Protein AF-A0A840BPT5-F1 (afdb_monomer)

Foldseek 3Di:
DDDDDDDDDDPPPPPPPPPPPPPPPQQEKDFDPDQFVAGAIWHWFPDDDKTWIWTKAWDPPDPVTFIKIKIFIRDPPDDQAWKWKWKAQVVPDIDIDGWHWDGTPNGIMTMDTDPCVVCVVVLVSLLVGQKMWMDIPPDPIGMGGSHCVNVRNVVRCVVRPNPPPPPPPPPQQLVRQLVVLLVVLVVLCPDVVSPVVSVVSNVVSVVCSVCVVVVNHD

pLDDT: mean 75.32, std 18.53, range [29.81, 95.75]

Radius of gyration: 27.74 Å; Cα contacts (8 Å, |Δi|>4): 354; chains: 1; bounding box: 96×65×63 Å

Secondary structure (DSSP, 8-state):
-------------------------TTS-EEEEETTTEEEEEEE-SSSSS-EEEEEEE-TT-SSPPEEEEEEESSTT--SS-EEEEEEETTTEEEEEEEEEEEETTEEEEEEE--HHHHHHHHHHHHH-SEEEEEETTSPPEEEE-TTHHHHHHHHHHHSS----S----S--HHHHHHHHHHHHHHHHTSTT-HHHHHHHHHHHHHHHHHHHTT---

Nearest PDB structures (foldseek):
  2kzk-assembly1_A  TM=5.167E-01  e=1.589E-01  Saccharomyces cerevisiae
  6uyc-assembly2_B  TM=4.496E-01  e=1.058E-01  Homo sapiens
  6vah-assembly2_B  TM=4.443E-01  e=6.048E-01  Homo sapiens
  8vvm-assembly1_I  TM=4.246E-01  e=1.364E+00  Homo sapiens
  3jqr-assembly1_A-2  TM=3.523E-01  e=5.707E-01  Plasmodium falciparum

Solvent-accessible surface area (backbone atoms only — not comparable to full-atom values): 12343 Å² total; per-residue (Å²): 136,90,83,90,82,90,80,86,87,78,87,76,79,78,78,75,81,72,80,76,75,68,73,78,58,77,24,40,36,41,80,38,81,44,92,51,84,32,49,23,22,33,22,32,32,67,68,79,97,42,55,40,33,44,32,42,24,40,43,91,85,45,92,67,34,43,38,22,38,39,40,40,51,68,49,92,82,70,68,95,48,73,38,55,34,38,40,27,42,79,80,78,46,78,46,78,43,76,20,40,55,44,77,40,80,91,40,67,30,32,36,34,74,61,49,64,89,84,39,45,69,58,52,53,42,47,48,71,43,59,41,37,37,43,37,46,74,91,50,80,69,46,59,28,40,23,50,54,25,41,62,40,50,51,50,28,50,63,71,19,38,48,81,80,61,94,72,67,70,69,77,61,51,58,70,49,48,30,53,52,36,43,53,51,17,55,55,30,49,75,41,91,88,20,49,66,59,14,54,52,35,38,52,52,29,52,53,52,37,53,35,49,74,70,71,43,83,130

Organism: NCBI:txid1348468

Structure (mmCIF, N/CA/C/O backbone):
data_AF-A0A840BPT5-F1
#
_entry.id   AF-A0A840BPT5-F1
#
loop_
_atom_site.group_PDB
_atom_site.id
_atom_site.type_symbol
_atom_site.label_atom_id
_atom_site.label_alt_id
_atom_site.label_comp_id
_atom_site.label_asym_id
_atom_site.label_entity_id
_atom_site.label_seq_id
_atom_site.pdbx_PDB_ins_code
_atom_site.Cartn_x
_atom_site.Cartn_y
_atom_site.Cartn_z
_atom_site.occupancy
_atom_site.B_iso_or_equiv
_atom_site.auth_seq_id
_atom_site.auth_comp_id
_atom_site.auth_asym_id
_atom_site.auth_atom_id
_atom_site.pdbx_PDB_model_num
ATOM 1 N N . MET A 1 1 ? -57.295 -46.535 -32.711 1.00 39.78 1 MET A N 1
ATOM 2 C CA . MET A 1 1 ? -56.637 -46.255 -34.005 1.00 39.78 1 MET A CA 1
ATOM 3 C C . MET A 1 1 ? -55.612 -45.158 -33.794 1.00 39.78 1 MET A C 1
ATOM 5 O O . MET A 1 1 ? -55.898 -44.196 -33.096 1.00 39.78 1 MET A O 1
ATOM 9 N N . ALA A 1 2 ? -54.410 -45.385 -34.312 1.00 40.66 2 ALA A N 1
ATOM 10 C CA . ALA A 1 2 ? -53.217 -44.571 -34.140 1.00 40.66 2 ALA A CA 1
ATOM 11 C C . ALA A 1 2 ? -53.287 -43.215 -34.861 1.00 40.66 2 ALA A C 1
ATOM 13 O O . ALA A 1 2 ? -53.837 -43.140 -35.957 1.00 40.66 2 ALA A O 1
ATOM 14 N N . ARG A 1 3 ? -52.587 -42.208 -34.325 1.00 37.50 3 ARG A N 1
ATOM 15 C CA . ARG A 1 3 ? -51.467 -41.570 -35.040 1.00 37.50 3 ARG A CA 1
ATOM 16 C C . ARG A 1 3 ? -50.653 -40.672 -34.110 1.00 37.50 3 ARG A C 1
ATOM 18 O O . ARG A 1 3 ? -51.144 -39.679 -33.589 1.00 37.50 3 ARG A O 1
ATOM 25 N N . ALA A 1 4 ? -49.393 -41.058 -33.948 1.00 42.97 4 ALA A N 1
ATOM 26 C CA . ALA A 1 4 ? -48.306 -40.193 -33.536 1.00 42.97 4 ALA A CA 1
ATOM 27 C C . ALA A 1 4 ? -47.858 -39.338 -34.729 1.00 42.97 4 ALA A C 1
ATOM 29 O O . ALA A 1 4 ? -47.775 -39.853 -35.844 1.00 42.97 4 ALA A O 1
ATOM 30 N N . THR A 1 5 ? -47.485 -38.086 -34.475 1.00 46.09 5 THR A N 1
ATOM 31 C CA . THR A 1 5 ? -46.522 -37.347 -35.301 1.00 46.09 5 THR A CA 1
ATOM 32 C C . THR A 1 5 ? -45.663 -36.482 -34.388 1.00 46.09 5 THR A C 1
ATOM 34 O O . THR A 1 5 ? -46.152 -35.539 -33.769 1.00 46.09 5 THR A O 1
ATOM 37 N N . SER A 1 6 ? -44.387 -36.853 -34.297 1.00 44.47 6 SER A N 1
ATOM 38 C CA . SER A 1 6 ? -43.296 -36.059 -33.746 1.00 44.47 6 SER A CA 1
ATOM 39 C C . SER A 1 6 ? -42.963 -34.878 -34.654 1.00 44.47 6 SER A C 1
ATOM 41 O O . SER A 1 6 ? -43.006 -35.038 -35.867 1.00 44.47 6 SER A O 1
ATOM 43 N N . ASN A 1 7 ? -42.530 -33.771 -34.057 1.00 42.53 7 ASN A N 1
ATOM 44 C CA . ASN A 1 7 ? -41.552 -32.796 -34.560 1.00 42.53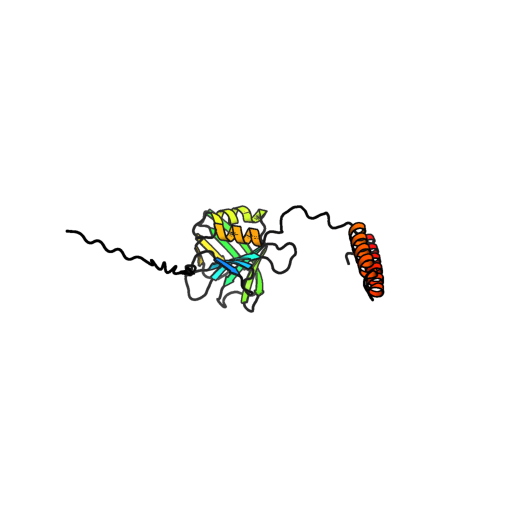 7 ASN A CA 1
ATOM 45 C C . ASN A 1 7 ? -41.080 -32.058 -33.288 1.00 42.53 7 ASN A C 1
ATOM 47 O O . ASN A 1 7 ? -41.916 -31.576 -32.537 1.00 42.53 7 ASN A O 1
ATOM 51 N N . GLY A 1 8 ? -39.819 -32.035 -32.865 1.00 38.16 8 GLY A N 1
ATOM 52 C CA . GLY A 1 8 ? -38.588 -32.037 -33.637 1.00 38.16 8 GLY A CA 1
ATOM 53 C C . GLY A 1 8 ? -38.057 -30.606 -33.690 1.00 38.16 8 GLY A C 1
ATOM 54 O O . GLY A 1 8 ? -38.527 -29.826 -34.506 1.00 38.16 8 GLY A O 1
ATOM 55 N N . GLY A 1 9 ? -37.069 -30.291 -32.847 1.00 37.97 9 GLY A N 1
ATOM 56 C CA . GLY A 1 9 ? -36.085 -29.252 -33.158 1.00 37.97 9 GLY A CA 1
ATOM 57 C C . GLY A 1 9 ? -36.062 -28.007 -32.270 1.00 37.97 9 GLY A C 1
ATOM 58 O O . GLY A 1 9 ? -36.996 -27.215 -32.254 1.00 37.97 9 GLY A O 1
ATOM 59 N N . SER A 1 10 ? -34.888 -27.808 -31.667 1.00 38.94 10 SER A N 1
ATOM 60 C CA . SER A 1 10 ? -34.288 -26.517 -31.303 1.00 38.94 10 SER A CA 1
ATOM 61 C C . SER A 1 10 ? -34.693 -25.881 -29.971 1.00 38.94 10 SER A C 1
ATOM 63 O O . SER A 1 10 ? -35.308 -24.821 -29.905 1.00 38.94 10 SER A O 1
ATOM 65 N N . LEU A 1 11 ? -34.179 -26.479 -28.892 1.00 40.03 11 LEU A N 1
ATOM 66 C CA . LEU A 1 11 ? -33.753 -25.741 -27.701 1.00 40.03 11 LEU A CA 1
ATOM 67 C C . LEU A 1 11 ? -32.611 -24.791 -28.097 1.00 40.03 11 LEU A C 1
ATOM 69 O O . LEU A 1 11 ? -31.452 -25.193 -28.179 1.00 40.03 11 LEU A O 1
ATOM 73 N N . VAL A 1 12 ? -32.942 -23.530 -28.365 1.00 43.19 12 VAL A N 1
ATOM 74 C CA . VAL A 1 12 ? -31.953 -22.451 -28.415 1.00 43.19 12 VAL A CA 1
ATOM 75 C C . VAL A 1 12 ? -31.608 -22.104 -26.968 1.00 43.19 12 VAL A C 1
ATOM 77 O O . VAL A 1 12 ? -32.333 -21.375 -26.296 1.00 43.19 12 VAL A O 1
ATOM 80 N N . LEU A 1 13 ? -30.509 -22.672 -26.471 1.00 41.59 13 LEU A N 1
ATOM 81 C CA . LEU A 1 13 ? -29.840 -22.206 -25.260 1.00 41.59 13 LEU A CA 1
ATOM 82 C C . LEU A 1 13 ? -29.272 -20.812 -25.550 1.00 41.59 13 LEU A C 1
ATOM 84 O O . LEU A 1 13 ? -28.169 -20.675 -26.076 1.00 41.59 13 LEU A O 1
ATOM 88 N N . LEU A 1 14 ? -30.039 -19.767 -25.227 1.00 42.09 14 LEU A N 1
ATOM 89 C CA . LEU A 1 14 ? -29.480 -18.433 -25.043 1.00 42.09 14 LEU A CA 1
ATOM 90 C C . LEU A 1 14 ? -28.571 -18.491 -23.809 1.00 42.09 14 LEU A C 1
ATOM 92 O O . LEU A 1 14 ? -29.025 -18.387 -22.670 1.00 42.09 14 LEU A O 1
ATOM 96 N N . ALA A 1 15 ? -27.277 -18.689 -24.045 1.00 43.56 15 ALA A N 1
ATOM 97 C CA . ALA A 1 15 ? -26.249 -18.412 -23.060 1.00 43.56 15 ALA A CA 1
ATOM 98 C C . ALA A 1 15 ? -26.204 -16.893 -22.859 1.00 43.56 15 ALA A C 1
ATOM 100 O O . ALA A 1 15 ? -25.542 -16.165 -23.599 1.00 43.56 15 ALA A O 1
ATOM 101 N N . VAL A 1 16 ? -26.959 -16.404 -21.877 1.00 42.72 16 VAL A N 1
ATOM 102 C CA . VAL A 1 16 ? -26.775 -15.054 -21.357 1.00 42.72 16 VAL A CA 1
ATOM 103 C C . VAL A 1 16 ? -25.425 -15.066 -20.646 1.00 42.72 16 VAL A C 1
ATOM 105 O O . VAL A 1 16 ? -25.306 -15.538 -19.518 1.00 42.72 16 VAL A O 1
ATOM 108 N N . LEU A 1 17 ? -24.386 -14.586 -21.329 1.00 39.28 17 LEU A N 1
ATOM 109 C CA . LEU A 1 17 ? -23.152 -14.145 -20.690 1.00 39.28 17 LEU A CA 1
ATOM 110 C C . LEU A 1 17 ? -23.510 -12.900 -19.874 1.00 39.28 17 LEU A C 1
ATOM 112 O O . LEU A 1 17 ? -23.344 -11.770 -20.326 1.00 39.28 17 LEU A O 1
ATOM 116 N N . ILE A 1 18 ? -24.072 -13.119 -18.686 1.00 39.44 18 ILE A N 1
ATOM 117 C CA . ILE A 1 18 ? -24.123 -12.101 -17.648 1.00 39.44 18 ILE A CA 1
ATOM 118 C C . ILE A 1 18 ? -22.669 -11.939 -17.232 1.00 39.44 18 ILE A C 1
ATOM 120 O O . ILE A 1 18 ? -22.115 -12.764 -16.507 1.00 39.44 18 ILE A O 1
ATOM 124 N N . TRP A 1 19 ? -22.018 -10.911 -17.767 1.00 35.28 19 TRP A N 1
ATOM 125 C CA . TRP A 1 19 ? -20.805 -10.393 -17.168 1.00 35.28 19 TRP A CA 1
ATOM 126 C C . TRP A 1 19 ? -21.245 -9.842 -15.821 1.00 35.28 19 TRP A C 1
ATOM 128 O O . TRP A 1 19 ? -21.728 -8.719 -15.718 1.00 35.28 19 TRP A O 1
ATOM 138 N N . SER A 1 20 ? -21.170 -10.685 -14.796 1.00 33.44 20 SER A N 1
ATOM 139 C CA . SER A 1 20 ? -21.310 -10.274 -13.412 1.00 33.44 20 SER A CA 1
ATOM 140 C C . SER A 1 20 ? -20.081 -9.441 -13.068 1.00 33.44 20 SER A C 1
ATOM 142 O O . SER A 1 20 ? -19.174 -9.906 -12.386 1.00 33.44 20 SER A O 1
ATOM 144 N N . THR A 1 21 ? -20.022 -8.201 -13.549 1.00 42.41 21 THR A N 1
ATOM 145 C CA . THR A 1 21 ? -19.279 -7.164 -12.843 1.00 42.41 21 THR A CA 1
ATOM 146 C C . THR A 1 21 ? -20.095 -6.886 -11.593 1.00 42.41 21 THR A C 1
ATOM 148 O O . THR A 1 21 ? -20.912 -5.968 -11.566 1.00 42.41 21 THR A O 1
ATOM 151 N N . THR A 1 22 ? -19.967 -7.752 -10.585 1.00 39.62 22 THR A N 1
ATOM 152 C CA . THR A 1 22 ? -20.375 -7.392 -9.232 1.00 39.62 22 THR A CA 1
ATOM 153 C C . THR A 1 22 ? -19.639 -6.096 -8.928 1.00 39.62 22 THR A C 1
ATOM 155 O O . THR A 1 22 ? -18.404 -6.123 -8.928 1.00 39.62 22 THR A O 1
ATOM 158 N N . PRO A 1 23 ? -20.338 -4.959 -8.763 1.00 42.81 23 PRO A N 1
ATOM 159 C CA . PRO A 1 23 ? -19.672 -3.772 -8.264 1.00 42.81 23 PRO A CA 1
ATOM 160 C C . PRO A 1 23 ? -19.029 -4.190 -6.945 1.00 42.81 23 PRO A C 1
ATOM 162 O O . PRO A 1 23 ? -19.709 -4.783 -6.104 1.00 42.81 23 PRO A O 1
ATOM 165 N N . ALA A 1 24 ? -17.717 -3.983 -6.815 1.00 43.16 24 ALA A N 1
ATOM 166 C CA . ALA A 1 24 ? -17.051 -4.136 -5.533 1.00 43.16 24 ALA A CA 1
ATOM 167 C C . ALA A 1 24 ? -17.869 -3.306 -4.542 1.00 43.16 24 ALA A C 1
ATOM 169 O O . ALA A 1 24 ? -18.050 -2.102 -4.743 1.00 43.16 24 ALA A O 1
ATOM 170 N N . LEU A 1 25 ? -18.486 -3.971 -3.566 1.00 49.31 25 LEU A N 1
ATOM 171 C CA . LEU A 1 25 ? -19.233 -3.270 -2.538 1.00 49.31 25 LEU A CA 1
ATOM 172 C C . LEU A 1 25 ? -18.230 -2.338 -1.866 1.00 49.31 25 LEU A C 1
ATOM 174 O O . LEU A 1 25 ? -17.142 -2.773 -1.484 1.00 49.31 25 LEU A O 1
ATOM 178 N N . ALA A 1 26 ? -18.566 -1.049 -1.788 1.00 52.78 26 ALA A N 1
ATOM 179 C CA . ALA A 1 26 ? -17.763 -0.082 -1.058 1.00 52.78 26 ALA A CA 1
ATOM 180 C C . ALA A 1 26 ? -17.469 -0.665 0.335 1.00 52.78 26 ALA A C 1
ATOM 182 O O . ALA A 1 26 ? -18.393 -0.932 1.104 1.00 52.78 26 ALA A O 1
ATOM 183 N N . GLY A 1 27 ? -16.193 -0.945 0.603 1.00 61.31 27 GLY A N 1
ATOM 184 C CA . GLY A 1 27 ? -15.729 -1.608 1.820 1.00 61.31 27 GLY A CA 1
ATOM 185 C C . GLY A 1 27 ? -14.814 -2.811 1.583 1.00 61.31 27 GLY A C 1
ATOM 186 O O . GLY A 1 27 ? -13.952 -3.053 2.424 1.00 61.31 27 GLY A O 1
ATOM 187 N N . ASP A 1 28 ? -14.941 -3.522 0.462 1.00 83.75 28 ASP A N 1
ATOM 188 C CA . ASP A 1 28 ? -14.114 -4.705 0.185 1.00 83.75 28 ASP A CA 1
ATOM 189 C C . ASP A 1 28 ? -12.718 -4.328 -0.333 1.00 83.75 28 ASP A C 1
ATOM 191 O O . ASP A 1 28 ? -12.525 -3.281 -0.955 1.00 83.75 28 ASP A O 1
ATOM 195 N N . TRP A 1 29 ? -11.735 -5.203 -0.102 1.00 91.06 29 TRP A N 1
ATOM 196 C CA . TRP A 1 29 ? -10.429 -5.080 -0.749 1.00 91.06 29 TRP A CA 1
ATOM 197 C C . TRP A 1 29 ? -10.559 -5.387 -2.237 1.00 91.06 29 TRP A C 1
ATOM 199 O O . TRP A 1 29 ? -11.134 -6.405 -2.624 1.00 91.06 29 TRP A O 1
ATOM 209 N N . PHE A 1 30 ? -9.985 -4.525 -3.071 1.00 88.25 30 PHE A N 1
ATOM 210 C CA . PHE A 1 30 ? -10.045 -4.637 -4.522 1.00 88.25 30 PHE A CA 1
ATOM 211 C C . PHE A 1 30 ? -8.669 -4.445 -5.157 1.00 88.25 30 PHE A C 1
ATOM 213 O O . PHE A 1 30 ? -7.735 -3.912 -4.546 1.00 88.25 30 PHE A O 1
ATOM 220 N N . ALA A 1 31 ? -8.539 -4.900 -6.401 1.00 86.94 31 ALA A N 1
ATOM 221 C CA . ALA A 1 31 ? -7.340 -4.691 -7.191 1.00 86.94 31 ALA A CA 1
ATOM 222 C C . ALA A 1 31 ? -7.255 -3.239 -7.668 1.00 86.94 31 ALA A C 1
ATOM 224 O O . ALA A 1 31 ? -8.180 -2.731 -8.295 1.00 86.94 31 ALA A O 1
ATOM 225 N N . VAL A 1 32 ? -6.120 -2.600 -7.405 1.00 80.25 32 VAL A N 1
ATOM 226 C CA . VAL A 1 32 ? -5.786 -1.275 -7.928 1.00 80.25 32 VAL A CA 1
ATOM 227 C C . VAL A 1 32 ? -4.944 -1.476 -9.184 1.00 80.25 32 VAL A C 1
ATOM 229 O O . VAL A 1 32 ? -3.948 -2.207 -9.159 1.00 80.25 32 VAL A O 1
ATOM 232 N N . SER A 1 33 ? -5.374 -0.875 -10.287 1.00 73.56 33 SER A N 1
ATOM 233 C CA . SER A 1 33 ? -4.696 -0.944 -11.581 1.00 73.56 33 SER A CA 1
ATOM 234 C C . SER A 1 33 ? -4.949 0.346 -12.354 1.00 73.56 33 SER A C 1
ATOM 236 O O . SER A 1 33 ? -5.698 0.362 -13.333 1.00 73.56 33 SER A O 1
ATOM 238 N N . ASP A 1 34 ? -4.375 1.440 -11.873 1.00 67.12 34 ASP A N 1
ATOM 239 C CA . ASP A 1 34 ? -4.497 2.746 -12.511 1.00 67.12 34 ASP A CA 1
ATOM 240 C C . ASP A 1 34 ? -3.198 3.549 -12.382 1.00 67.12 34 ASP A C 1
ATOM 242 O O . ASP A 1 34 ? -2.337 3.257 -11.550 1.00 67.12 34 ASP A O 1
ATOM 246 N N . ASP A 1 35 ? -3.044 4.560 -13.233 1.00 60.72 35 ASP A N 1
ATOM 247 C CA . ASP A 1 35 ? -1.809 5.342 -13.333 1.00 60.72 35 ASP A CA 1
ATOM 248 C C . ASP A 1 35 ? -1.578 6.285 -12.131 1.00 60.72 35 ASP A C 1
ATOM 250 O O . ASP A 1 35 ? -0.499 6.863 -12.002 1.00 60.72 35 ASP A O 1
ATOM 254 N N . VAL A 1 36 ? -2.571 6.458 -11.249 1.00 61.84 36 VAL A N 1
ATOM 255 C CA . VAL A 1 36 ? -2.542 7.388 -10.108 1.00 61.84 36 VAL A CA 1
ATOM 256 C C . VAL A 1 36 ? -2.187 6.667 -8.8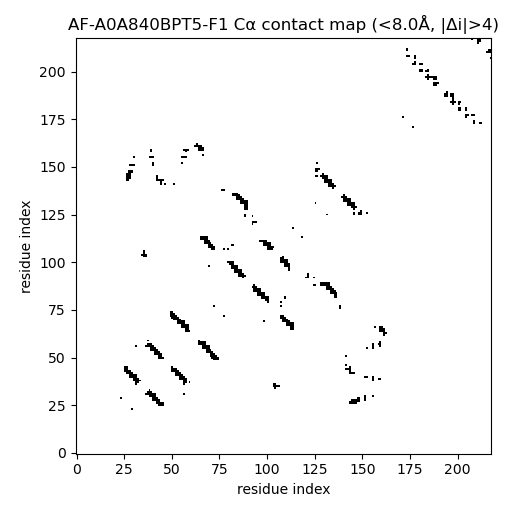07 1.00 61.84 36 VAL A C 1
ATOM 258 O O . VAL A 1 36 ? -1.292 7.094 -8.072 1.00 61.84 36 VAL A O 1
ATOM 261 N N . LEU A 1 37 ? -2.878 5.570 -8.503 1.00 65.25 37 LEU A N 1
ATOM 262 C CA . LEU A 1 37 ? -2.648 4.749 -7.317 1.00 65.25 37 LEU A CA 1
ATOM 263 C C . LEU A 1 37 ? -1.668 3.602 -7.588 1.00 65.25 37 LEU A C 1
ATOM 265 O O . LEU A 1 37 ? -1.146 3.022 -6.637 1.00 65.25 37 LEU A O 1
ATOM 269 N N . GLY A 1 38 ? -1.357 3.315 -8.852 1.00 73.44 38 GLY A N 1
ATOM 270 C CA . GLY A 1 38 ? -0.404 2.296 -9.274 1.00 73.44 38 GLY A CA 1
ATOM 271 C C . GLY A 1 38 ? -1.023 0.903 -9.408 1.00 73.44 38 GLY A C 1
ATOM 272 O O . GLY A 1 38 ? -2.221 0.728 -9.617 1.00 73.44 38 GLY A O 1
ATOM 273 N N . TRP A 1 39 ? -0.175 -0.120 -9.294 1.00 82.75 39 TRP A N 1
ATOM 274 C CA . TRP A 1 39 ? -0.575 -1.526 -9.390 1.00 82.75 39 TRP A CA 1
ATOM 275 C C . TRP A 1 39 ? -0.496 -2.176 -8.013 1.00 82.75 39 TRP A C 1
ATOM 277 O O . TRP A 1 39 ? 0.581 -2.245 -7.423 1.00 82.75 39 TRP A O 1
ATOM 287 N N . GLY A 1 40 ? -1.620 -2.649 -7.482 1.00 88.19 40 GLY A N 1
ATOM 288 C CA . GLY A 1 40 ? -1.681 -3.095 -6.093 1.00 88.19 40 GLY A CA 1
ATOM 289 C C . GLY A 1 40 ? -3.062 -3.544 -5.653 1.00 88.19 40 GLY A C 1
ATOM 290 O O . GLY A 1 40 ? -3.843 -4.068 -6.445 1.00 88.19 40 GLY A O 1
ATOM 291 N N . THR A 1 41 ? -3.357 -3.350 -4.377 1.00 92.50 41 THR A N 1
ATOM 292 C CA . THR A 1 41 ? -4.670 -3.550 -3.771 1.00 92.50 41 THR A CA 1
ATOM 293 C C . THR A 1 41 ? -4.941 -2.493 -2.709 1.00 92.50 41 THR A C 1
ATOM 295 O O . THR A 1 41 ? -4.006 -2.001 -2.079 1.00 92.50 41 THR A O 1
ATOM 298 N N . ALA A 1 42 ? -6.210 -2.163 -2.496 1.00 93.38 42 ALA A N 1
ATOM 299 C CA . ALA A 1 42 ? -6.646 -1.280 -1.429 1.00 93.38 42 ALA A CA 1
ATOM 300 C C . ALA A 1 42 ? -8.040 -1.646 -0.937 1.00 93.38 42 ALA A C 1
ATOM 302 O O . ALA A 1 42 ? -8.798 -2.323 -1.628 1.00 93.38 42 ALA A O 1
ATOM 303 N N . ALA A 1 43 ? -8.376 -1.123 0.235 1.00 93.12 43 ALA A N 1
ATOM 304 C CA . ALA A 1 43 ? -9.749 -0.926 0.666 1.00 93.12 43 ALA A CA 1
ATOM 305 C C . ALA A 1 43 ? -9.975 0.563 0.922 1.00 93.12 43 ALA A C 1
ATOM 307 O O . ALA A 1 43 ? -9.075 1.264 1.393 1.00 93.12 43 ALA A O 1
ATOM 308 N N . CYS A 1 44 ? -11.185 1.032 0.632 1.00 90.56 44 CYS A N 1
ATOM 309 C CA . CYS A 1 44 ? -11.590 2.415 0.850 1.00 90.56 44 CYS A CA 1
ATOM 310 C C . CYS A 1 44 ? -12.778 2.479 1.809 1.00 90.56 44 CYS A C 1
ATOM 312 O O . CYS A 1 44 ? -13.617 1.575 1.831 1.00 90.56 44 CYS A O 1
ATOM 314 N N . SER A 1 45 ? -12.848 3.540 2.612 1.00 87.50 45 SER A N 1
ATOM 315 C CA . SER A 1 45 ? -13.981 3.780 3.496 1.00 87.50 45 SER A CA 1
ATOM 316 C C . SER A 1 45 ? -15.247 3.965 2.666 1.00 87.50 45 SER A C 1
ATOM 318 O O . SER A 1 45 ? -15.263 4.737 1.710 1.00 87.50 45 SER A O 1
ATOM 320 N N . ALA A 1 46 ? -16.315 3.274 3.060 1.00 68.81 46 ALA A N 1
ATOM 321 C CA . ALA A 1 46 ? -17.655 3.505 2.523 1.00 68.81 46 ALA A CA 1
ATOM 322 C C . ALA A 1 46 ? -18.363 4.692 3.206 1.00 68.81 46 ALA A C 1
ATOM 324 O O . ALA A 1 46 ? -19.423 5.119 2.757 1.00 68.81 46 ALA A O 1
ATOM 325 N N . ASP A 1 47 ? -17.776 5.203 4.293 1.00 61.09 47 ASP A N 1
ATOM 326 C CA . ASP A 1 47 ? -18.364 6.215 5.164 1.00 61.09 47 ASP A CA 1
ATOM 327 C C . ASP A 1 47 ? -17.745 7.602 4.907 1.00 61.09 47 ASP A C 1
ATOM 329 O O . ASP A 1 47 ? -16.521 7.753 4.950 1.00 61.09 47 ASP A O 1
ATOM 333 N N . GLY A 1 48 ? -18.596 8.620 4.727 1.00 61.16 48 GLY A N 1
ATOM 334 C CA . GLY A 1 48 ? -18.215 10.040 4.656 1.00 61.16 48 GLY A CA 1
ATOM 335 C C . GLY A 1 48 ? -18.275 10.671 3.258 1.00 61.16 48 GLY A C 1
ATOM 336 O O . GLY A 1 48 ? -18.640 10.022 2.283 1.00 61.16 48 GLY A O 1
ATOM 337 N N . ASP A 1 49 ? -17.920 11.960 3.185 1.00 66.81 49 ASP A N 1
ATOM 338 C CA . ASP A 1 49 ? -17.989 12.779 1.959 1.00 66.81 49 ASP A CA 1
ATOM 339 C C . ASP A 1 49 ? -16.763 12.617 1.033 1.00 66.81 49 ASP A C 1
ATOM 341 O O . ASP A 1 49 ? -16.802 13.047 -0.117 1.00 66.81 49 ASP A O 1
ATOM 345 N N . ALA A 1 50 ? -15.679 11.999 1.521 1.00 74.81 50 ALA A N 1
ATOM 346 C CA . ALA A 1 50 ? -14.402 11.854 0.820 1.00 74.81 50 ALA A CA 1
ATOM 347 C C . ALA A 1 50 ? -13.863 10.420 0.917 1.00 74.81 50 ALA A C 1
ATOM 349 O O . ALA A 1 50 ? -13.884 9.809 1.990 1.00 74.81 50 ALA A O 1
ATOM 350 N N . ALA A 1 51 ? -13.333 9.893 -0.190 1.00 83.12 51 ALA A N 1
ATOM 351 C CA . ALA A 1 51 ? -12.755 8.554 -0.232 1.00 83.12 51 ALA A CA 1
ATOM 352 C C . ALA A 1 51 ? -11.455 8.491 0.586 1.00 83.12 51 ALA A C 1
ATOM 354 O O . ALA A 1 51 ? -10.530 9.270 0.360 1.00 83.12 51 ALA A O 1
ATOM 355 N N . ARG A 1 52 ? -11.362 7.544 1.527 1.00 89.00 52 ARG A N 1
ATOM 356 C CA . ARG A 1 52 ? -10.149 7.290 2.322 1.00 89.00 52 ARG A CA 1
ATOM 357 C C . ARG A 1 52 ? -9.713 5.856 2.122 1.00 89.00 52 ARG A C 1
ATOM 359 O O . ARG A 1 52 ? -10.413 4.938 2.539 1.00 89.00 52 ARG A O 1
ATOM 366 N N . CYS A 1 53 ? -8.573 5.663 1.485 1.00 91.38 53 CYS A N 1
ATOM 367 C CA . CYS A 1 53 ? -8.089 4.367 1.052 1.00 91.38 53 CYS A CA 1
ATOM 368 C C . CYS A 1 53 ? -6.750 4.038 1.700 1.00 91.38 53 CYS A C 1
ATOM 370 O O . CYS A 1 53 ? -5.859 4.882 1.778 1.00 91.38 53 CYS A O 1
ATOM 372 N N . PHE A 1 54 ? -6.594 2.787 2.116 1.00 94.00 54 PHE A N 1
ATOM 373 C CA . PHE A 1 54 ? -5.318 2.236 2.552 1.00 94.00 54 PHE A CA 1
ATOM 374 C C . PHE A 1 54 ? -5.055 0.939 1.798 1.00 94.00 54 PHE A C 1
ATOM 376 O O . PHE A 1 54 ? -5.971 0.138 1.586 1.00 94.00 54 PHE A O 1
ATOM 383 N N . GLY A 1 55 ? -3.810 0.731 1.384 1.00 94.38 55 GLY A N 1
ATOM 384 C CA . GLY A 1 55 ? -3.488 -0.394 0.527 1.00 94.38 55 GLY A CA 1
ATOM 385 C C . GLY A 1 55 ? -2.005 -0.669 0.376 1.00 94.38 55 GLY A C 1
ATOM 386 O O . GLY A 1 55 ? -1.152 0.023 0.928 1.00 94.38 55 GLY A O 1
ATOM 387 N N . LEU A 1 56 ? -1.719 -1.709 -0.398 1.00 93.38 56 LEU A N 1
ATOM 388 C CA . LEU A 1 56 ? -0.381 -2.156 -0.751 1.00 93.38 56 LEU A CA 1
ATOM 389 C C . LEU A 1 56 ? -0.228 -2.102 -2.269 1.00 93.38 56 LEU A C 1
ATOM 391 O O . LEU A 1 56 ? -1.063 -2.645 -2.990 1.00 93.38 56 LEU A O 1
ATOM 395 N N . ARG A 1 57 ? 0.855 -1.512 -2.767 1.00 89.50 57 ARG A N 1
ATOM 396 C CA . ARG A 1 57 ? 1.135 -1.437 -4.206 1.00 89.50 57 ARG A CA 1
ATOM 397 C C . ARG A 1 57 ? 2.591 -1.699 -4.535 1.00 89.50 57 ARG A C 1
ATOM 399 O O . ARG A 1 57 ? 3.445 -1.701 -3.654 1.00 89.50 57 ARG A O 1
ATOM 406 N N . CYS A 1 58 ? 2.875 -1.897 -5.812 1.00 84.19 58 CYS A N 1
ATOM 407 C CA . CYS A 1 58 ? 4.232 -2.038 -6.301 1.00 84.19 58 CYS A CA 1
ATOM 408 C C . CYS A 1 58 ? 4.905 -0.664 -6.346 1.00 84.19 58 CYS A C 1
ATOM 410 O O . CYS A 1 58 ? 4.319 0.314 -6.811 1.00 84.19 58 CYS A O 1
ATOM 412 N N . LYS A 1 59 ? 6.154 -0.596 -5.892 1.00 78.00 59 LYS A N 1
ATOM 413 C CA . LYS A 1 59 ? 6.962 0.619 -5.944 1.00 78.00 59 LYS A CA 1
ATOM 414 C C . LYS A 1 59 ? 7.389 0.897 -7.388 1.00 78.00 59 LYS A C 1
ATOM 416 O O . LYS A 1 59 ? 7.990 0.032 -8.022 1.00 78.00 59 LYS A O 1
ATOM 421 N N . ALA A 1 60 ? 7.120 2.105 -7.881 1.00 62.16 60 ALA A N 1
ATOM 422 C CA . ALA A 1 60 ? 7.371 2.486 -9.275 1.00 62.16 60 ALA A CA 1
ATOM 423 C C . ALA A 1 60 ? 8.870 2.529 -9.661 1.00 62.16 60 ALA A C 1
ATOM 425 O O . ALA A 1 60 ? 9.211 2.258 -10.810 1.00 62.16 60 ALA A O 1
ATOM 426 N N . ASP A 1 61 ? 9.772 2.796 -8.705 1.00 57.25 61 ASP A N 1
ATOM 427 C CA . ASP A 1 61 ? 11.124 3.299 -9.013 1.00 57.25 61 ASP A CA 1
ATOM 428 C C . ASP A 1 61 ? 12.304 2.341 -8.739 1.00 57.25 61 ASP A C 1
ATOM 430 O O . ASP A 1 61 ? 13.448 2.793 -8.706 1.00 57.25 61 ASP A O 1
ATOM 434 N N . ASN A 1 62 ? 12.106 1.037 -8.492 1.00 44.38 62 ASN A N 1
ATOM 435 C CA . ASN A 1 62 ? 13.239 0.174 -8.102 1.00 44.38 62 ASN A CA 1
ATOM 436 C C . ASN A 1 62 ? 13.175 -1.251 -8.676 1.00 44.38 62 ASN A C 1
ATOM 438 O O . ASN A 1 62 ? 12.223 -1.965 -8.383 1.00 44.38 62 ASN A O 1
ATOM 442 N N . PRO A 1 63 ? 14.188 -1.719 -9.432 1.00 43.72 63 PRO A N 1
ATOM 443 C CA . PRO A 1 63 ? 14.357 -3.136 -9.731 1.00 43.72 63 PRO A CA 1
ATOM 444 C C . PRO A 1 63 ? 15.256 -3.838 -8.678 1.00 43.72 63 PRO A C 1
ATOM 446 O O . PRO A 1 63 ? 16.397 -3.417 -8.475 1.00 43.72 63 PRO A O 1
ATOM 449 N N . PRO A 1 64 ? 14.828 -4.962 -8.063 1.00 49.00 64 PRO A N 1
ATOM 450 C CA . PRO A 1 64 ? 13.527 -5.607 -8.238 1.00 49.00 64 PRO A CA 1
ATOM 451 C C . PRO A 1 64 ? 12.403 -4.832 -7.520 1.00 49.00 64 PRO A C 1
ATOM 453 O O . PRO A 1 64 ? 12.681 -4.225 -6.482 1.00 49.00 64 PRO A O 1
ATOM 456 N N . PRO A 1 65 ? 11.160 -4.856 -8.051 1.00 56.34 65 PRO A N 1
ATOM 457 C CA . PRO A 1 65 ? 10.045 -4.100 -7.490 1.00 56.34 65 PRO A CA 1
ATOM 458 C C . PRO A 1 65 ? 9.816 -4.558 -6.053 1.00 56.34 65 PRO A C 1
ATOM 460 O O . PRO A 1 65 ? 9.634 -5.743 -5.789 1.00 56.34 65 PRO A O 1
ATOM 463 N N . GLY A 1 66 ? 9.920 -3.622 -5.114 1.00 74.12 66 GLY A N 1
ATOM 464 C CA . GLY A 1 66 ? 9.409 -3.812 -3.763 1.00 74.12 66 GLY A CA 1
ATOM 465 C C . GLY A 1 66 ? 7.934 -3.429 -3.720 1.00 74.12 66 GLY A C 1
ATOM 466 O O . GLY A 1 66 ? 7.435 -2.765 -4.629 1.00 74.12 66 GLY A O 1
ATOM 467 N N . ALA A 1 67 ? 7.243 -3.801 -2.650 1.00 86.69 67 ALA A N 1
ATOM 468 C CA . ALA A 1 67 ? 5.928 -3.250 -2.356 1.00 86.69 67 ALA A CA 1
ATOM 469 C C . ALA A 1 67 ? 6.050 -2.053 -1.398 1.00 86.69 67 ALA A C 1
ATOM 471 O O . ALA A 1 67 ? 7.020 -1.938 -0.645 1.00 86.69 67 ALA A O 1
ATOM 472 N N . GLU A 1 68 ? 5.065 -1.168 -1.415 1.00 90.44 68 GLU A N 1
ATOM 473 C CA . GLU A 1 68 ? 4.904 -0.084 -0.452 1.00 90.44 68 GLU A CA 1
ATOM 474 C C . GLU A 1 68 ? 3.455 -0.009 0.020 1.00 90.44 68 GLU A C 1
ATOM 476 O O . GLU A 1 68 ? 2.516 -0.275 -0.736 1.00 90.44 68 GLU A O 1
ATOM 481 N N . TRP A 1 69 ? 3.287 0.341 1.289 1.00 94.06 69 TRP A N 1
ATOM 482 C CA . TRP A 1 69 ? 2.004 0.748 1.833 1.00 94.06 69 TRP A CA 1
ATOM 483 C C . TRP A 1 69 ? 1.695 2.159 1.365 1.00 94.06 69 TRP A C 1
ATOM 485 O O . TRP A 1 69 ? 2.593 3.003 1.336 1.00 94.06 69 TRP A O 1
ATOM 495 N N . PHE A 1 70 ? 0.431 2.430 1.066 1.00 92.94 70 PHE A N 1
ATOM 496 C CA . PHE A 1 70 ? -0.031 3.769 0.746 1.00 92.94 70 PHE A CA 1
ATOM 497 C C . PHE A 1 70 ? -1.315 4.114 1.499 1.00 92.94 70 PHE A C 1
ATOM 499 O O . PHE A 1 70 ? -2.159 3.256 1.765 1.00 92.94 70 PHE A O 1
ATOM 506 N N . LEU A 1 71 ? -1.439 5.395 1.824 1.00 92.31 71 LEU A N 1
ATOM 507 C CA . LEU A 1 71 ? -2.640 6.045 2.315 1.00 92.31 71 LEU A CA 1
ATOM 508 C C . LEU A 1 71 ? -3.014 7.129 1.302 1.00 92.31 71 LEU A C 1
ATOM 510 O O . LEU A 1 71 ? -2.204 8.003 0.990 1.00 92.31 71 LEU A O 1
ATOM 514 N N . PHE A 1 72 ? -4.242 7.065 0.803 1.00 89.88 72 PHE A N 1
ATOM 515 C CA . PHE A 1 72 ? -4.837 8.088 -0.044 1.00 89.88 72 PHE A CA 1
ATOM 516 C C . PHE A 1 72 ? -6.099 8.612 0.629 1.00 89.88 72 PHE A C 1
ATOM 518 O O . PHE A 1 72 ? -6.920 7.836 1.115 1.00 89.88 72 PHE A O 1
ATOM 525 N N . VAL A 1 73 ? -6.255 9.928 0.664 1.00 87.00 73 VAL A N 1
ATOM 526 C CA . VAL A 1 73 ? -7.448 10.577 1.196 1.00 87.00 73 VAL A CA 1
ATOM 527 C C . VAL A 1 73 ? -7.825 11.688 0.231 1.00 87.00 73 VAL A C 1
ATOM 529 O O . VAL A 1 73 ? -7.041 12.607 0.017 1.00 87.00 73 VAL A O 1
ATOM 532 N N . ASP A 1 74 ? -9.028 11.604 -0.329 1.00 80.00 74 ASP A N 1
ATOM 533 C CA . ASP A 1 74 ? -9.608 12.611 -1.224 1.00 80.00 74 ASP A CA 1
ATOM 534 C C . ASP A 1 74 ? -10.193 13.794 -0.429 1.00 80.00 74 ASP A C 1
ATOM 536 O O . ASP A 1 74 ? -11.318 14.239 -0.636 1.00 80.00 74 ASP A O 1
ATOM 540 N N . ASP A 1 75 ? -9.446 14.246 0.577 1.00 70.50 75 ASP A N 1
ATOM 541 C CA . ASP A 1 75 ? -9.772 15.383 1.430 1.00 70.50 75 ASP A CA 1
ATOM 542 C C . ASP A 1 75 ? -8.556 16.311 1.434 1.00 70.50 75 ASP A C 1
ATOM 544 O O . ASP A 1 75 ? -7.421 15.875 1.649 1.00 70.50 75 ASP A O 1
ATOM 548 N N . ALA A 1 76 ? -8.787 17.606 1.228 1.00 61.72 76 ALA A N 1
ATOM 549 C CA . ALA A 1 76 ? -7.743 18.629 1.225 1.00 61.72 76 ALA A CA 1
ATOM 550 C C . ALA A 1 76 ? -7.051 18.801 2.599 1.00 61.72 76 ALA A C 1
ATOM 552 O O . ALA A 1 76 ? -6.152 19.629 2.734 1.00 61.72 76 ALA A O 1
ATOM 553 N N . GLY A 1 77 ? -7.471 18.047 3.622 1.00 64.06 77 GLY A N 1
ATOM 554 C CA . GLY A 1 77 ? -6.914 18.067 4.974 1.00 64.06 77 GLY A CA 1
ATOM 555 C C . GLY A 1 77 ? -5.565 17.361 5.166 1.00 64.06 77 GLY A C 1
ATOM 556 O O . GLY A 1 77 ? -4.980 17.495 6.241 1.00 64.06 77 GLY A O 1
ATOM 557 N N . LEU A 1 78 ? -5.045 16.616 4.181 1.00 74.06 78 LEU A N 1
ATOM 558 C CA . LEU A 1 78 ? -3.706 16.025 4.293 1.00 74.06 78 LEU A CA 1
ATOM 559 C C . LEU A 1 78 ? -2.607 17.067 4.051 1.00 74.06 78 LEU A C 1
ATOM 561 O O . LEU A 1 78 ? -2.587 17.760 3.037 1.00 74.06 78 LEU A O 1
ATOM 565 N N . VAL A 1 79 ? -1.654 17.136 4.980 1.00 78.06 79 VAL A N 1
ATOM 566 C CA . VAL A 1 79 ? -0.473 17.997 4.859 1.00 78.06 79 VAL A CA 1
ATOM 567 C C . VAL A 1 79 ? 0.612 17.329 4.015 1.00 78.06 79 VAL A C 1
ATOM 569 O O . VAL A 1 79 ? 0.851 16.124 4.129 1.00 78.06 79 VAL A O 1
ATOM 572 N N . ASP A 1 80 ? 1.319 18.130 3.217 1.00 85.56 80 ASP A N 1
ATOM 573 C CA . ASP A 1 80 ? 2.533 17.723 2.496 1.00 85.56 80 ASP A CA 1
ATOM 574 C C . ASP A 1 80 ? 3.731 17.635 3.462 1.00 85.56 80 ASP A C 1
ATOM 576 O O . ASP A 1 80 ? 4.677 18.421 3.437 1.00 85.56 80 ASP A O 1
ATOM 580 N N . ALA A 1 81 ? 3.621 16.719 4.422 1.00 87.44 81 ALA A N 1
ATOM 581 C CA . ALA A 1 81 ? 4.631 16.422 5.425 1.00 87.44 81 ALA A CA 1
ATOM 582 C C . ALA A 1 81 ? 4.543 14.944 5.839 1.00 87.44 81 ALA A C 1
ATOM 584 O O . ALA A 1 81 ? 3.494 14.316 5.654 1.00 87.44 81 ALA A O 1
ATOM 585 N N . PRO A 1 82 ? 5.622 14.367 6.404 1.00 91.19 82 PRO A N 1
ATOM 586 C CA . PRO A 1 82 ? 5.586 13.014 6.942 1.00 91.19 82 PRO A CA 1
ATOM 587 C C . PRO A 1 82 ? 4.480 12.834 7.984 1.00 91.19 82 PRO A C 1
ATOM 589 O O . PRO A 1 82 ? 4.259 13.696 8.834 1.00 91.19 82 PRO A O 1
ATOM 592 N N . LEU A 1 83 ? 3.818 11.683 7.929 1.00 90.50 83 LEU A N 1
ATOM 593 C CA . LEU A 1 83 ? 2.627 11.371 8.704 1.00 90.50 83 LEU A CA 1
ATOM 594 C C . LEU A 1 83 ? 2.809 10.047 9.441 1.00 90.50 83 LEU A C 1
ATOM 596 O O . LEU A 1 83 ? 3.226 9.052 8.850 1.00 90.50 83 LEU A O 1
ATOM 600 N N . GLN A 1 84 ? 2.471 10.029 10.730 1.00 93.19 84 GLN A N 1
ATOM 601 C CA . GLN A 1 84 ? 2.349 8.786 11.488 1.00 93.19 84 GLN A CA 1
ATOM 602 C C . GLN A 1 84 ? 0.943 8.224 11.305 1.00 93.19 84 GLN A C 1
ATOM 604 O O . GLN A 1 84 ? -0.046 8.890 11.626 1.00 93.19 84 GLN A O 1
ATOM 609 N N . VAL A 1 85 ? 0.870 6.997 10.802 1.00 94.81 85 VAL A N 1
ATOM 610 C CA . VAL A 1 85 ? -0.374 6.267 10.581 1.00 94.81 85 VAL A CA 1
ATOM 611 C C . VAL A 1 85 ? -0.418 5.091 11.540 1.00 94.81 85 VAL A C 1
ATOM 613 O O . VAL A 1 85 ? 0.426 4.202 11.469 1.00 94.81 85 VAL A O 1
ATOM 616 N N . ASN A 1 86 ? -1.395 5.086 12.442 1.00 95.44 86 ASN A N 1
ATOM 617 C CA . ASN A 1 86 ? -1.626 3.965 13.342 1.00 95.44 86 ASN A CA 1
ATOM 618 C C . ASN A 1 86 ? -2.758 3.098 12.797 1.00 95.44 86 ASN A C 1
ATOM 620 O O . ASN A 1 86 ? -3.815 3.586 12.387 1.00 95.44 86 ASN A O 1
ATOM 624 N N . LEU A 1 87 ? -2.508 1.799 12.794 1.00 95.75 87 LEU A N 1
ATOM 625 C CA . LEU A 1 87 ? -3.303 0.780 12.137 1.00 95.75 87 LEU A CA 1
ATOM 626 C C . LEU A 1 87 ? -3.637 -0.280 13.173 1.00 95.75 87 LEU A C 1
ATOM 628 O O . LEU A 1 87 ? -2.740 -0.945 13.679 1.00 95.75 87 LEU A O 1
ATOM 632 N N . SER A 1 88 ? -4.919 -0.437 13.481 1.00 95.56 88 SER A N 1
ATOM 633 C CA . SER A 1 88 ? -5.381 -1.415 14.462 1.00 95.56 88 SER A CA 1
ATOM 634 C C . SER A 1 88 ? -6.321 -2.415 13.810 1.00 95.56 88 SER A C 1
ATOM 636 O O . SER A 1 88 ? -7.385 -2.033 13.311 1.00 95.56 88 SER A O 1
ATOM 638 N N . VAL A 1 89 ? -5.958 -3.698 13.811 1.00 95.00 89 VAL A N 1
ATOM 639 C CA . VAL A 1 89 ? -6.862 -4.760 13.347 1.00 95.00 89 VAL A CA 1
ATOM 640 C C . VAL A 1 89 ? -7.611 -5.296 14.553 1.00 95.00 89 VAL A C 1
ATOM 642 O O . VAL A 1 89 ? -7.087 -6.079 15.346 1.00 95.00 89 VAL A O 1
ATOM 645 N N . GLU A 1 90 ? -8.846 -4.819 14.707 1.00 89.44 90 GLU A N 1
ATOM 646 C CA . GLU A 1 90 ? -9.770 -5.223 15.775 1.00 89.44 90 GLU A CA 1
ATOM 647 C C . GLU A 1 90 ? -9.189 -5.116 17.199 1.00 89.44 90 GLU A C 1
ATOM 649 O O . GLU A 1 90 ? -9.594 -5.862 18.090 1.00 89.44 90 GLU A O 1
ATOM 654 N N . GLY A 1 91 ? 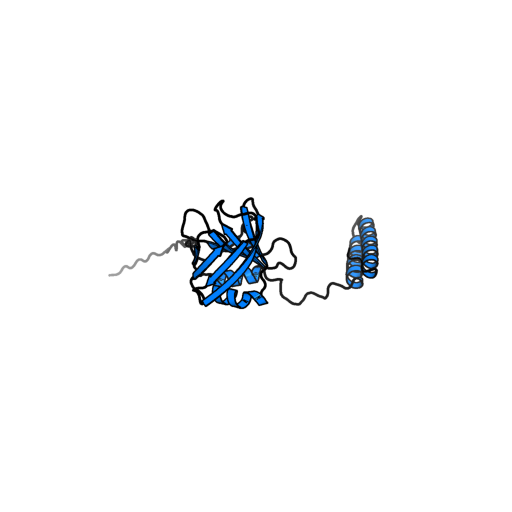-8.223 -4.217 17.421 1.00 79.12 91 GLY A N 1
ATOM 655 C CA . GLY A 1 91 ? -7.542 -4.055 18.710 1.00 79.12 91 GLY A CA 1
ATOM 656 C C . GLY A 1 91 ? -6.638 -5.223 19.118 1.00 79.12 91 GLY A C 1
ATOM 657 O O . GLY A 1 91 ? -6.212 -5.275 20.268 1.00 79.12 91 GLY A O 1
ATOM 658 N N . ARG A 1 92 ? -6.372 -6.184 18.221 1.00 74.69 92 ARG A N 1
ATOM 659 C CA . ARG A 1 92 ? -5.506 -7.348 18.495 1.00 74.69 92 ARG A CA 1
ATOM 660 C C . ARG A 1 92 ? -4.049 -7.088 18.139 1.00 74.69 92 ARG A C 1
ATOM 662 O O . ARG A 1 92 ? -3.155 -7.645 18.764 1.00 74.69 92 ARG A O 1
ATOM 669 N N . ILE A 1 93 ? -3.838 -6.279 17.109 1.00 87.00 93 ILE A N 1
ATOM 670 C CA . ILE A 1 93 ? -2.528 -5.816 16.682 1.00 87.00 93 ILE A CA 1
ATOM 671 C C . ILE A 1 93 ? -2.623 -4.331 16.382 1.00 87.00 93 ILE A C 1
ATOM 673 O O . ILE A 1 93 ? -3.604 -3.887 15.779 1.00 87.00 93 ILE A O 1
ATOM 677 N N . ASP A 1 94 ? -1.587 -3.609 16.783 1.00 88.56 94 ASP A N 1
ATOM 678 C CA . ASP A 1 94 ? -1.393 -2.208 16.463 1.00 88.56 94 ASP A CA 1
ATOM 679 C C . ASP A 1 94 ? -0.057 -2.076 15.730 1.00 88.56 94 ASP A C 1
ATOM 681 O O . ASP A 1 94 ? 0.982 -2.529 16.213 1.00 88.56 94 ASP A O 1
ATOM 685 N N . ALA A 1 95 ? -0.093 -1.479 14.545 1.00 89.50 95 ALA A N 1
ATOM 686 C CA . ALA A 1 95 ? 1.081 -1.120 13.769 1.00 89.50 95 ALA A CA 1
ATOM 687 C C . ALA A 1 95 ? 1.134 0.400 13.611 1.00 89.50 95 ALA A C 1
ATOM 689 O O . ALA A 1 95 ? 0.103 1.052 13.439 1.00 89.50 95 ALA A O 1
ATOM 690 N N . THR A 1 96 ? 2.337 0.964 13.643 1.00 93.25 96 THR A N 1
ATOM 691 C CA . THR A 1 96 ? 2.558 2.396 13.426 1.00 93.25 96 THR A CA 1
ATOM 692 C C . THR A 1 96 ? 3.523 2.573 12.271 1.00 93.25 96 THR A C 1
ATOM 694 O O . THR A 1 96 ? 4.664 2.116 12.330 1.00 93.25 96 THR A O 1
ATOM 697 N N . PHE A 1 97 ? 3.064 3.242 11.219 1.00 93.69 97 PHE A N 1
ATOM 698 C CA . PHE A 1 97 ? 3.835 3.505 10.016 1.00 93.69 97 PHE A CA 1
ATOM 699 C C . PHE A 1 97 ? 4.181 4.983 9.920 1.00 93.69 97 PHE A C 1
ATOM 701 O O . PHE A 1 97 ? 3.301 5.840 9.892 1.00 93.69 97 PHE A O 1
ATOM 708 N N . SER A 1 98 ? 5.475 5.268 9.787 1.00 92.75 98 SER A N 1
ATOM 709 C CA . SER A 1 98 ? 5.949 6.584 9.373 1.00 92.75 98 SER A CA 1
ATOM 710 C C . SER A 1 98 ? 5.909 6.645 7.850 1.00 92.75 98 SER A C 1
ATOM 712 O O . SER A 1 98 ? 6.689 5.961 7.181 1.00 92.75 98 SER A O 1
ATOM 714 N N . MET A 1 99 ? 4.990 7.438 7.306 1.00 93.62 99 MET A N 1
ATOM 715 C CA . MET A 1 99 ? 4.741 7.545 5.871 1.00 93.62 99 MET A CA 1
ATOM 716 C C . MET A 1 99 ? 5.166 8.920 5.348 1.00 93.62 99 MET A C 1
ATOM 718 O O . MET A 1 99 ? 4.903 9.942 5.979 1.00 93.62 99 MET A O 1
ATOM 722 N N . SER A 1 100 ? 5.827 8.950 4.196 1.00 92.88 100 SER A N 1
ATOM 723 C CA . SER A 1 100 ? 6.291 10.178 3.543 1.00 92.88 100 SER A CA 1
ATOM 724 C C . SER A 1 100 ? 5.297 10.636 2.477 1.00 92.88 100 SER A C 1
ATOM 726 O O . SER A 1 100 ? 4.726 9.777 1.801 1.00 92.88 100 SER A O 1
ATOM 728 N N . PRO A 1 101 ? 5.105 11.951 2.288 1.00 90.44 101 PRO A N 1
ATOM 729 C CA . PRO A 1 101 ? 4.231 12.465 1.246 1.00 90.44 101 PRO A CA 1
ATOM 730 C C . PRO A 1 101 ? 4.838 12.222 -0.141 1.00 90.44 101 PRO A C 1
ATOM 732 O O . PRO A 1 101 ? 6.050 12.331 -0.341 1.00 90.44 101 PRO A O 1
ATOM 735 N N . VAL A 1 102 ? 3.980 11.893 -1.098 1.00 85.50 102 VAL A N 1
ATOM 736 C CA . VAL A 1 102 ? 4.289 11.717 -2.515 1.00 85.50 102 VAL A CA 1
ATOM 737 C C . VAL A 1 102 ? 3.111 12.241 -3.328 1.00 85.50 102 VAL A C 1
ATOM 739 O O . VAL A 1 102 ? 1.961 11.904 -3.056 1.00 85.50 102 VAL A O 1
ATOM 742 N N . THR A 1 103 ? 3.402 13.014 -4.373 1.00 81.50 103 THR A N 1
ATOM 743 C CA . THR A 1 103 ? 2.392 13.453 -5.341 1.00 81.50 103 THR A CA 1
ATOM 744 C C . THR A 1 103 ? 2.454 12.572 -6.580 1.00 81.50 103 THR A C 1
ATOM 746 O O . THR A 1 103 ? 3.436 12.604 -7.322 1.00 81.50 103 THR A O 1
ATOM 749 N N . LEU A 1 104 ? 1.393 11.806 -6.825 1.00 72.31 104 LEU A N 1
ATOM 750 C CA . LEU A 1 104 ? 1.240 10.943 -8.001 1.00 72.31 104 LEU A CA 1
ATOM 751 C C . LEU A 1 104 ? -0.080 11.264 -8.693 1.00 72.31 104 LEU A C 1
ATOM 753 O O . LEU A 1 104 ? -1.117 11.375 -8.043 1.00 72.31 104 LEU A O 1
ATOM 757 N N . GLY A 1 105 ? -0.035 11.474 -10.010 1.00 68.12 105 GLY A N 1
ATOM 758 C CA . GLY A 1 105 ? -1.228 11.809 -10.797 1.00 68.12 105 GLY A CA 1
ATOM 759 C C . GLY A 1 105 ? -1.933 13.108 -10.379 1.00 68.12 105 GLY A C 1
ATOM 760 O O . GLY A 1 105 ? -3.105 13.278 -10.687 1.00 68.12 105 GLY A O 1
ATOM 761 N N . GLY A 1 106 ? -1.246 14.010 -9.666 1.00 73.69 106 GLY A N 1
ATOM 762 C CA . GLY A 1 106 ? -1.829 15.244 -9.119 1.00 73.69 106 GLY A CA 1
ATOM 763 C C . GLY A 1 106 ? -2.480 15.094 -7.740 1.00 73.69 106 GLY A C 1
ATOM 764 O O . GLY A 1 106 ? -2.973 16.080 -7.203 1.00 73.69 106 GLY A O 1
ATOM 765 N N . TYR A 1 107 ? -2.434 13.898 -7.152 1.00 78.44 107 TYR A N 1
ATOM 766 C CA . TYR A 1 107 ? -2.998 13.603 -5.841 1.00 78.44 107 TYR A CA 1
ATOM 767 C C . TYR A 1 107 ? -1.898 13.398 -4.803 1.00 78.44 107 TYR A C 1
ATOM 769 O O . TYR A 1 107 ? -0.929 12.672 -5.050 1.00 78.44 107 TYR A O 1
ATOM 777 N N . LEU A 1 108 ? -2.070 14.019 -3.634 1.00 84.56 108 LEU A N 1
ATOM 778 C CA . LEU A 1 108 ? -1.212 13.788 -2.480 1.00 84.56 108 LEU A CA 1
ATOM 779 C C . LEU A 1 108 ? -1.539 12.425 -1.863 1.00 84.56 108 LEU A C 1
ATOM 781 O O . LEU A 1 108 ? -2.694 12.103 -1.585 1.00 84.56 108 LEU A O 1
ATOM 785 N N . GLN A 1 109 ? -0.502 11.631 -1.655 1.00 88.44 109 GLN A N 1
ATOM 786 C CA . GLN A 1 109 ? -0.556 10.322 -1.023 1.00 88.44 109 GLN A CA 1
ATOM 787 C C . GLN A 1 109 ? 0.568 10.226 0.002 1.00 88.44 109 GLN A C 1
ATOM 789 O O . GLN A 1 109 ? 1.592 10.895 -0.127 1.00 88.44 109 GLN A O 1
ATOM 794 N N . HIS A 1 110 ? 0.419 9.347 0.984 1.00 91.94 110 HIS A N 1
ATOM 795 C CA . HIS A 1 110 ? 1.483 9.045 1.937 1.00 91.94 110 HIS A CA 1
ATOM 796 C C . HIS A 1 110 ? 1.899 7.596 1.781 1.00 91.94 110 HIS A C 1
ATOM 798 O O . HIS A 1 110 ? 1.048 6.712 1.748 1.00 91.94 110 HIS A O 1
ATOM 804 N N . VAL A 1 111 ? 3.202 7.344 1.677 1.00 92.12 111 VAL A N 1
ATOM 805 C CA . VAL A 1 111 ? 3.741 6.010 1.390 1.00 92.12 111 VAL A CA 1
ATOM 806 C C . VAL A 1 111 ? 4.814 5.593 2.381 1.00 92.12 111 VAL A C 1
ATOM 808 O O . VAL A 1 111 ? 5.546 6.427 2.915 1.00 92.12 111 VAL A O 1
ATOM 811 N N . THR A 1 112 ? 4.953 4.290 2.604 1.00 91.88 112 THR A N 1
ATOM 812 C CA . THR A 1 112 ? 6.125 3.726 3.281 1.00 91.88 112 THR A CA 1
ATOM 813 C C . THR A 1 112 ? 6.485 2.363 2.687 1.00 91.88 112 THR A C 1
ATOM 815 O O . THR A 1 112 ? 5.578 1.600 2.342 1.00 91.88 112 THR A O 1
ATOM 818 N N . PRO A 1 113 ? 7.776 2.017 2.529 1.00 90.38 113 PRO A N 1
ATOM 819 C CA . PRO A 1 113 ? 8.166 0.709 2.012 1.00 90.38 113 PRO A CA 1
ATOM 820 C C . PRO A 1 113 ? 7.607 -0.448 2.850 1.00 90.38 113 PRO A C 1
ATOM 822 O O . PRO A 1 113 ? 7.526 -0.369 4.076 1.00 90.38 113 PRO A O 1
ATOM 825 N N . LEU A 1 114 ? 7.279 -1.562 2.194 1.00 89.19 114 LEU A N 1
ATOM 826 C CA . LEU A 1 114 ? 6.970 -2.801 2.894 1.00 89.19 114 LEU A CA 1
ATOM 827 C C . LEU A 1 114 ? 8.264 -3.428 3.436 1.00 89.19 114 LEU A C 1
ATOM 829 O O . LEU A 1 114 ? 9.065 -3.969 2.675 1.00 89.19 114 LEU A O 1
AT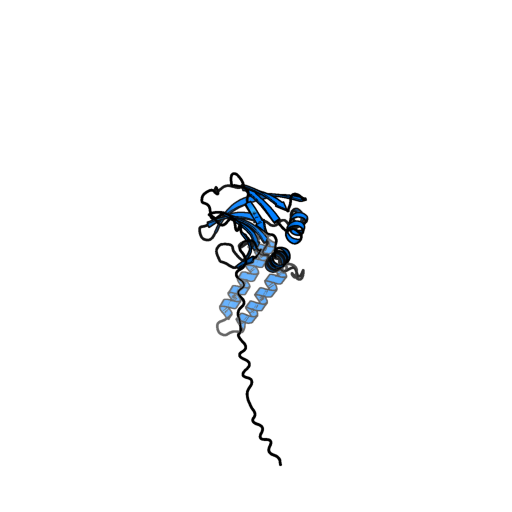OM 833 N N . ASP A 1 115 ? 8.427 -3.415 4.755 1.00 87.06 115 ASP A N 1
ATOM 834 C CA . ASP A 1 115 ? 9.393 -4.246 5.473 1.00 87.06 115 ASP A CA 1
ATOM 835 C C . ASP A 1 115 ? 8.750 -5.591 5.851 1.00 87.06 115 ASP A C 1
ATOM 837 O O . ASP A 1 115 ? 8.005 -5.674 6.820 1.00 87.06 115 ASP A O 1
ATOM 841 N N . LEU A 1 116 ? 8.972 -6.650 5.062 1.00 83.50 116 LEU A N 1
ATOM 842 C CA . LEU A 1 116 ? 8.339 -7.958 5.298 1.00 83.50 116 LEU A CA 1
ATOM 843 C C . LEU A 1 116 ? 8.658 -8.545 6.689 1.00 83.50 116 LEU A C 1
ATOM 845 O O . LEU A 1 116 ? 7.712 -8.943 7.367 1.00 83.50 116 LEU A O 1
ATOM 849 N N . PRO A 1 117 ? 9.928 -8.591 7.144 1.00 82.06 117 PRO A N 1
ATOM 850 C CA . PRO A 1 117 ? 10.251 -9.005 8.509 1.00 82.06 117 PRO A CA 1
ATOM 851 C C . PRO A 1 117 ? 9.573 -8.167 9.600 1.00 82.06 117 PRO A C 1
ATOM 853 O O . PRO A 1 117 ? 9.132 -8.729 10.596 1.00 82.06 117 PRO A O 1
ATOM 856 N N . GLY A 1 118 ? 9.494 -6.843 9.431 1.00 78.69 118 GLY A N 1
ATOM 857 C CA . GLY A 1 118 ? 8.897 -5.942 10.423 1.00 78.69 118 GLY A CA 1
ATOM 858 C C . GLY A 1 118 ? 7.367 -5.872 10.384 1.00 78.69 118 GLY A C 1
ATOM 859 O O . GLY A 1 118 ? 6.744 -5.489 11.371 1.00 78.69 118 GLY A O 1
ATOM 860 N N . HIS A 1 119 ? 6.747 -6.237 9.260 1.00 88.44 119 HIS A N 1
ATOM 861 C CA . HIS A 1 119 ? 5.306 -6.103 9.027 1.00 88.44 119 HIS A CA 1
ATOM 862 C C . HIS A 1 119 ? 4.571 -7.447 8.887 1.00 88.44 119 HIS A C 1
ATOM 864 O O . HIS A 1 119 ? 3.379 -7.437 8.574 1.00 88.44 119 HIS A O 1
ATOM 870 N N . SER A 1 120 ? 5.231 -8.593 9.097 1.00 86.12 120 SER A N 1
ATOM 871 C CA . SER A 1 120 ? 4.623 -9.924 8.918 1.00 86.12 120 SER 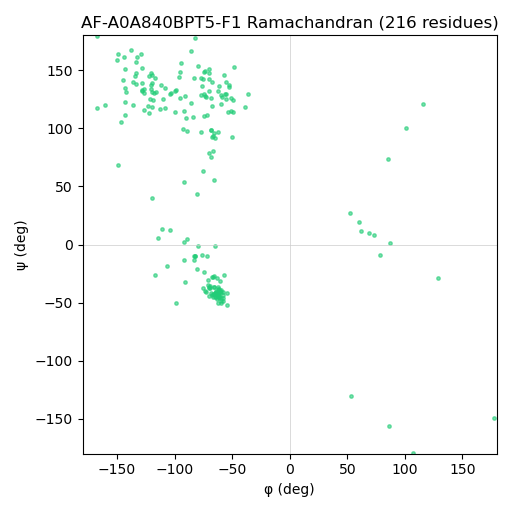A CA 1
ATOM 872 C C . SER A 1 120 ? 3.380 -10.125 9.781 1.00 86.12 120 SER A C 1
ATOM 874 O O . SER A 1 120 ? 2.340 -10.524 9.268 1.00 86.12 120 SER A O 1
ATOM 876 N N . ASP A 1 121 ? 3.450 -9.762 11.061 1.00 87.88 121 ASP A N 1
ATOM 877 C CA . ASP A 1 121 ? 2.338 -9.960 11.997 1.00 87.88 121 ASP A CA 1
ATOM 878 C C . ASP A 1 121 ? 1.136 -9.087 11.614 1.00 87.88 121 ASP A C 1
ATOM 880 O O . ASP A 1 121 ? -0.020 -9.506 11.700 1.00 87.88 121 ASP A O 1
ATOM 884 N N . PHE A 1 122 ? 1.407 -7.870 11.131 1.00 92.38 122 PHE A N 1
ATOM 885 C CA . PHE A 1 122 ? 0.375 -6.968 10.631 1.00 92.38 122 PHE A CA 1
ATOM 886 C C . PHE A 1 122 ? -0.259 -7.494 9.338 1.00 92.38 122 PHE A C 1
ATOM 888 O O . PHE A 1 122 ? -1.482 -7.460 9.202 1.00 92.38 122 PHE A O 1
ATOM 895 N N . LEU A 1 123 ? 0.541 -8.028 8.409 1.00 91.88 123 LEU A N 1
ATOM 896 C CA . LEU A 1 123 ? 0.040 -8.685 7.200 1.00 91.88 123 LEU A CA 1
ATOM 897 C C . LEU A 1 123 ? -0.860 -9.875 7.540 1.00 91.88 123 LEU A C 1
ATOM 899 O O . LEU A 1 123 ? -1.972 -9.958 7.019 1.00 91.88 123 LEU A O 1
ATOM 903 N N . ASP A 1 124 ? -0.422 -10.753 8.439 1.00 90.06 124 ASP A N 1
ATOM 904 C CA . ASP A 1 124 ? -1.203 -11.910 8.878 1.00 90.06 124 ASP A CA 1
ATOM 905 C C . ASP A 1 124 ? -2.529 -11.473 9.517 1.00 90.06 124 ASP A C 1
ATOM 907 O O . ASP A 1 124 ? -3.591 -12.033 9.221 1.00 90.06 124 ASP A O 1
ATOM 911 N N . ALA A 1 125 ? -2.504 -10.413 10.329 1.00 92.75 125 ALA A N 1
ATOM 912 C CA . ALA A 1 125 ? -3.710 -9.846 10.913 1.00 92.75 125 ALA A CA 1
ATOM 913 C C . ALA A 1 125 ? -4.659 -9.260 9.860 1.00 92.75 125 ALA A C 1
ATOM 915 O O . ALA A 1 125 ? -5.864 -9.494 9.940 1.00 92.75 125 ALA A O 1
ATOM 916 N N . LEU A 1 126 ? -4.150 -8.554 8.845 1.00 94.75 126 LEU A N 1
ATOM 917 C CA . LEU A 1 126 ? -4.981 -8.060 7.744 1.00 94.75 126 LEU A CA 1
ATOM 918 C C . LEU A 1 126 ? -5.652 -9.202 6.976 1.00 94.75 126 LEU A C 1
ATOM 920 O O . LEU A 1 126 ? -6.810 -9.067 6.587 1.00 94.75 126 LEU A O 1
ATOM 924 N N . GLN A 1 127 ? -4.951 -10.320 6.768 1.00 93.62 127 GLN A N 1
ATOM 925 C CA . GLN A 1 127 ? -5.471 -11.487 6.047 1.00 93.62 127 GLN A CA 1
ATOM 926 C C . GLN A 1 127 ? -6.487 -12.313 6.853 1.00 93.62 127 GLN A C 1
ATOM 928 O O . GLN A 1 127 ? -7.277 -13.052 6.258 1.00 93.62 127 GLN A O 1
ATOM 933 N N . ALA A 1 128 ? -6.453 -12.233 8.185 1.00 92.12 128 ALA A N 1
ATOM 934 C CA . ALA A 1 128 ? -7.311 -13.014 9.080 1.00 92.12 128 ALA A CA 1
ATOM 935 C C . ALA A 1 128 ? -8.430 -12.200 9.758 1.00 92.12 128 ALA A C 1
ATOM 937 O O . ALA A 1 128 ? -9.378 -12.787 10.288 1.00 92.12 128 ALA A O 1
ATOM 938 N N . GLY A 1 129 ? -8.311 -10.872 9.788 1.00 91.31 129 GLY A N 1
ATOM 939 C CA . GLY A 1 129 ? -9.258 -9.966 10.433 1.00 91.31 129 GLY A CA 1
ATOM 940 C C . GLY A 1 129 ? -10.484 -9.639 9.579 1.00 91.31 129 GLY A C 1
ATOM 941 O O . GLY A 1 129 ? -10.613 -10.057 8.432 1.00 91.31 129 GLY A O 1
ATOM 942 N N . GLN A 1 130 ? -11.394 -8.855 10.153 1.00 92.38 130 GLN A N 1
ATOM 943 C CA . GLN A 1 130 ? -12.620 -8.370 9.510 1.00 92.38 130 GLN A CA 1
ATOM 944 C C . GLN A 1 130 ? -12.646 -6.844 9.394 1.00 92.38 130 GLN A C 1
ATOM 946 O O . GLN A 1 130 ? -13.301 -6.314 8.496 1.00 92.38 130 GLN A O 1
ATOM 951 N N . ARG A 1 131 ? -11.947 -6.125 10.284 1.00 93.62 131 ARG A N 1
ATOM 952 C CA . ARG A 1 131 ? -11.926 -4.657 10.293 1.00 93.62 131 ARG A CA 1
ATOM 953 C C . ARG A 1 131 ? -10.558 -4.086 10.655 1.00 93.62 131 ARG A C 1
ATOM 955 O O . ARG A 1 131 ? -9.987 -4.432 11.686 1.00 93.62 131 ARG A O 1
ATOM 962 N N . LEU A 1 132 ? -10.100 -3.137 9.848 1.00 95.25 132 LEU A N 1
ATOM 963 C CA . LEU A 1 132 ? -8.942 -2.291 10.119 1.00 95.25 132 LEU A CA 1
ATOM 964 C C . LEU A 1 132 ? -9.425 -0.899 10.528 1.00 95.25 132 LEU A C 1
ATOM 966 O O . LEU A 1 132 ? -10.228 -0.294 9.823 1.00 95.25 132 LEU A O 1
ATOM 970 N N . ARG A 1 133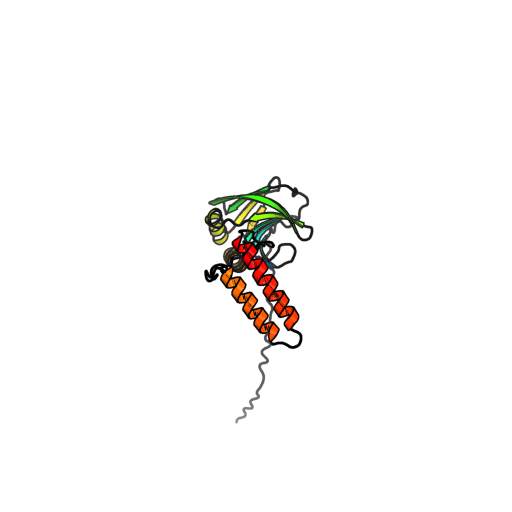 ? -8.926 -0.379 11.647 1.00 94.69 133 ARG A N 1
ATOM 971 C CA . ARG A 1 133 ? -9.079 1.022 12.046 1.00 94.69 133 ARG A CA 1
ATOM 972 C C . ARG A 1 133 ? -7.803 1.781 11.706 1.00 94.69 133 ARG A C 1
ATOM 974 O O . ARG A 1 133 ? -6.719 1.332 12.066 1.00 94.69 133 ARG A O 1
ATOM 981 N N . VAL A 1 134 ? -7.950 2.936 11.068 1.00 94.19 134 VAL A N 1
ATOM 982 C CA . VAL A 1 134 ? -6.843 3.801 10.649 1.00 94.19 134 VAL A CA 1
ATOM 983 C C . VAL A 1 134 ? -6.956 5.146 11.360 1.00 94.19 134 VAL A C 1
ATOM 985 O O . VAL A 1 134 ? -8.025 5.764 11.367 1.00 94.19 134 VAL A O 1
ATOM 988 N N . THR A 1 135 ? -5.860 5.608 11.957 1.00 92.44 135 THR A N 1
ATOM 989 C CA . THR A 1 135 ? -5.706 6.983 12.450 1.00 92.44 135 THR A CA 1
ATOM 990 C C . THR A 1 135 ? -4.447 7.595 11.861 1.00 92.44 135 THR A C 1
ATOM 992 O O . THR A 1 135 ? -3.401 6.954 11.824 1.00 92.44 135 THR A O 1
ATOM 995 N N . ALA A 1 136 ? -4.544 8.826 11.369 1.00 90.44 136 ALA A N 1
ATOM 996 C CA . ALA A 1 136 ? -3.465 9.461 10.626 1.00 90.44 136 ALA A CA 1
ATOM 997 C C . ALA A 1 136 ? -3.462 10.967 10.906 1.00 90.44 136 ALA A C 1
ATOM 999 O O . ALA A 1 136 ? -4.336 11.690 10.431 1.00 90.44 136 ALA A O 1
ATOM 1000 N N . GLY A 1 137 ? -2.498 11.430 11.708 1.00 84.50 137 GLY A N 1
ATOM 1001 C CA . GLY A 1 137 ? -2.436 12.829 12.150 1.00 84.50 137 GLY A CA 1
ATOM 1002 C C . GLY A 1 137 ? -3.748 13.297 12.787 1.00 84.50 137 GLY A C 1
ATOM 1003 O O . GLY A 1 137 ? -4.303 12.600 13.636 1.00 84.50 137 GLY A O 1
ATOM 1004 N N . ASP A 1 138 ? -4.249 14.447 12.333 1.00 84.06 138 ASP A N 1
ATOM 1005 C CA . ASP A 1 138 ? -5.494 15.062 12.817 1.00 84.06 138 ASP A CA 1
ATOM 1006 C C . ASP A 1 138 ? -6.750 14.600 12.053 1.00 84.06 138 ASP A C 1
ATOM 1008 O O . ASP A 1 138 ? -7.854 15.093 12.301 1.00 84.06 138 ASP A O 1
ATOM 1012 N N . LEU A 1 139 ? -6.616 13.649 11.120 1.00 82.94 139 LEU A N 1
ATOM 1013 C CA . LEU A 1 139 ? -7.767 13.129 10.389 1.00 82.94 139 LEU A CA 1
ATOM 1014 C C . LEU A 1 139 ? -8.696 12.340 11.324 1.00 82.94 139 LEU A C 1
ATOM 1016 O O . LEU A 1 139 ? -8.223 11.531 12.134 1.00 82.94 139 LEU A O 1
ATOM 1020 N N . PRO A 1 140 ? -10.029 12.478 11.174 1.00 86.25 140 PRO A N 1
ATOM 1021 C CA . PRO A 1 140 ? -10.966 11.613 11.868 1.00 86.25 140 PRO A CA 1
ATOM 1022 C C . PRO A 1 140 ? -10.667 10.145 11.563 1.00 86.25 140 PRO A C 1
ATOM 1024 O O . PRO A 1 140 ? -10.565 9.749 10.398 1.00 86.25 140 PRO A O 1
ATOM 1027 N N . ALA A 1 141 ? -10.560 9.342 12.622 1.00 89.94 141 ALA A N 1
ATOM 1028 C CA . ALA A 1 141 ? -10.358 7.907 12.504 1.00 89.94 141 ALA A CA 1
ATOM 1029 C C . ALA A 1 141 ? -11.417 7.289 11.583 1.00 89.94 141 ALA A C 1
ATOM 1031 O O . ALA A 1 141 ? -12.605 7.588 11.715 1.00 89.94 141 ALA A O 1
ATOM 1032 N N . PHE A 1 142 ? -10.999 6.387 10.703 1.00 90.50 142 PHE A N 1
ATOM 1033 C CA . PHE A 1 142 ? -11.905 5.671 9.810 1.00 90.50 142 PHE A CA 1
ATOM 1034 C C . PHE A 1 142 ? -11.652 4.168 9.879 1.00 90.50 142 PHE A C 1
ATOM 1036 O O . PHE A 1 142 ? -10.655 3.708 10.442 1.00 90.50 142 PHE A O 1
ATOM 1043 N N . SER A 1 143 ? -12.611 3.393 9.378 1.00 91.81 143 SER A N 1
ATOM 1044 C CA . SER A 1 143 ? -12.534 1.936 9.358 1.00 91.81 143 SER A CA 1
ATOM 1045 C C . SER A 1 143 ? -12.666 1.407 7.940 1.00 91.81 143 SER A C 1
ATOM 1047 O O . SER A 1 143 ? -13.423 1.945 7.138 1.00 91.81 143 SER A O 1
ATOM 1049 N N . LEU A 1 144 ? -11.941 0.331 7.664 1.00 93.19 144 LEU A N 1
ATOM 1050 C CA . LEU A 1 144 ? -11.957 -0.399 6.406 1.00 93.19 144 LEU A CA 1
ATOM 1051 C C . LEU A 1 144 ? -12.384 -1.835 6.690 1.00 93.19 144 LEU A C 1
ATOM 1053 O O . LEU A 1 144 ? -11.936 -2.429 7.682 1.00 93.19 144 LEU A O 1
ATOM 1057 N N . ALA A 1 145 ? -13.247 -2.400 5.845 1.00 92.81 145 ALA A N 1
ATOM 1058 C CA . ALA A 1 145 ? -13.519 -3.826 5.933 1.00 92.81 145 ALA A CA 1
ATOM 1059 C C . ALA A 1 145 ? -12.312 -4.603 5.389 1.00 92.81 145 ALA A C 1
ATOM 1061 O O . ALA A 1 145 ? -11.564 -4.134 4.533 1.00 92.81 145 ALA A O 1
ATOM 1062 N N . LEU A 1 146 ? -12.093 -5.794 5.937 1.00 93.44 146 LEU A N 1
ATOM 1063 C CA . LEU A 1 146 ? -11.045 -6.717 5.493 1.00 93.44 146 LEU A CA 1
ATOM 1064 C C . LEU A 1 146 ? -11.619 -7.873 4.664 1.00 93.44 146 LEU A C 1
ATOM 1066 O O . LEU A 1 146 ? -10.935 -8.851 4.378 1.00 93.44 146 LEU A O 1
ATOM 1070 N N . ALA A 1 147 ? -12.877 -7.768 4.239 1.00 92.12 147 ALA A N 1
ATOM 1071 C CA . ALA A 1 147 ? -13.451 -8.712 3.296 1.00 92.12 147 ALA A CA 1
ATOM 1072 C C . ALA A 1 147 ? -12.635 -8.702 1.989 1.00 92.12 147 ALA A C 1
ATOM 1074 O O . ALA A 1 147 ? -12.307 -7.650 1.443 1.00 92.12 147 ALA A O 1
ATOM 1075 N N . GLY A 1 148 ? -12.229 -9.892 1.537 1.00 91.62 148 GLY A N 1
ATOM 1076 C CA . GLY A 1 148 ? -11.377 -10.064 0.355 1.00 91.62 148 GLY A CA 1
ATOM 1077 C C . GLY A 1 148 ? -9.882 -9.777 0.563 1.00 91.62 148 GLY A C 1
ATOM 1078 O O . GLY A 1 148 ? -9.087 -10.141 -0.307 1.00 91.62 148 GLY A O 1
ATOM 1079 N N . SER A 1 149 ? -9.466 -9.226 1.715 1.00 94.69 149 SER A N 1
ATOM 1080 C CA . SER A 1 149 ? -8.080 -8.788 1.961 1.00 94.69 149 SER A CA 1
ATOM 1081 C C . SER A 1 149 ? -7.061 -9.898 1.722 1.00 94.69 149 SER A C 1
ATOM 1083 O O . SER A 1 149 ? -6.030 -9.673 1.101 1.00 94.69 149 SER A O 1
ATOM 1085 N N . ARG A 1 150 ? -7.355 -11.129 2.155 1.00 94.06 150 ARG A N 1
ATOM 1086 C CA . ARG A 1 150 ? -6.444 -12.268 2.007 1.00 94.06 150 ARG A CA 1
ATOM 1087 C C . ARG A 1 150 ? -6.100 -12.562 0.555 1.00 94.06 150 ARG A C 1
ATOM 1089 O O . ARG A 1 150 ? -4.925 -12.734 0.230 1.00 94.06 150 ARG A O 1
ATOM 1096 N N . ALA A 1 151 ? -7.117 -12.661 -0.295 1.00 91.31 151 ALA A N 1
ATOM 1097 C CA . ALA A 1 151 ? -6.928 -12.977 -1.704 1.00 91.31 151 ALA A CA 1
ATOM 1098 C C . ALA A 1 151 ? -6.155 -11.849 -2.393 1.00 91.31 151 ALA A C 1
ATOM 1100 O O . ALA A 1 151 ? -5.172 -12.103 -3.090 1.00 91.31 151 ALA A O 1
ATOM 1101 N N . GLU A 1 152 ? -6.541 -10.607 -2.114 1.00 92.94 152 GLU A N 1
ATOM 1102 C CA . GLU A 1 152 ? -5.957 -9.444 -2.762 1.00 92.94 152 GLU A CA 1
ATOM 1103 C C . GLU A 1 152 ? -4.543 -9.108 -2.280 1.00 92.94 152 GLU A C 1
ATOM 1105 O O . GLU A 1 152 ? -3.678 -8.830 -3.106 1.00 92.94 152 GLU A O 1
ATOM 1110 N N . LEU A 1 153 ? -4.254 -9.211 -0.981 1.00 92.56 153 LEU A N 1
ATOM 1111 C CA . LEU A 1 153 ? -2.897 -9.060 -0.448 1.00 92.56 153 LEU A CA 1
ATOM 1112 C C . LEU A 1 153 ? -1.979 -10.164 -0.974 1.00 92.56 153 LEU A C 1
ATOM 1114 O O . LEU A 1 153 ? -0.851 -9.876 -1.359 1.00 92.56 153 LEU A O 1
ATOM 1118 N N . THR A 1 154 ? -2.458 -11.412 -1.057 1.00 90.69 154 THR A N 1
ATOM 1119 C CA . THR A 1 154 ? -1.679 -12.511 -1.655 1.00 90.69 154 THR A CA 1
ATOM 1120 C C . THR A 1 154 ? -1.365 -12.222 -3.122 1.00 90.69 154 THR A C 1
ATOM 1122 O O . THR A 1 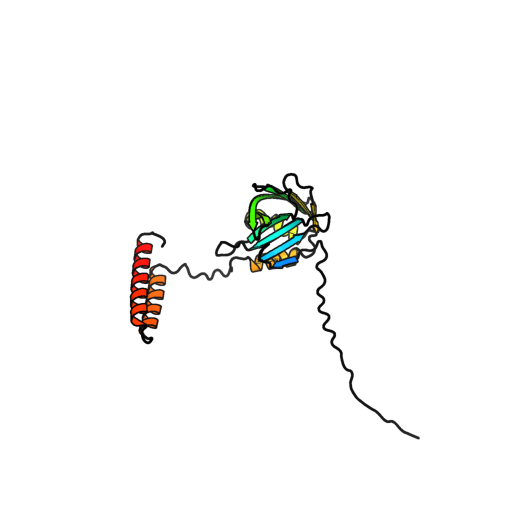154 ? -0.223 -12.377 -3.554 1.00 90.69 154 THR A O 1
ATOM 1125 N N . ARG A 1 155 ? -2.359 -11.759 -3.892 1.00 87.81 155 ARG A N 1
ATOM 1126 C CA . ARG A 1 155 ? -2.182 -11.370 -5.294 1.00 87.81 155 ARG A CA 1
ATOM 1127 C C . ARG A 1 155 ? -1.203 -10.203 -5.429 1.00 87.81 155 ARG A C 1
ATOM 1129 O O . ARG A 1 155 ? -0.275 -10.293 -6.224 1.00 87.81 155 ARG A O 1
ATOM 1136 N N . ALA A 1 156 ? -1.388 -9.130 -4.663 1.00 87.81 156 ALA A N 1
ATOM 1137 C CA . ALA A 1 156 ? -0.544 -7.942 -4.716 1.00 87.81 156 ALA A CA 1
ATOM 1138 C C . ALA A 1 156 ? 0.901 -8.267 -4.325 1.00 87.81 156 ALA A C 1
ATOM 1140 O O . ALA A 1 156 ? 1.816 -7.888 -5.044 1.00 87.81 156 ALA A O 1
ATOM 1141 N N . LEU A 1 157 ? 1.117 -9.046 -3.262 1.00 87.12 157 LEU A N 1
ATOM 1142 C CA . LEU A 1 157 ? 2.449 -9.515 -2.883 1.00 87.12 157 LEU A CA 1
ATOM 1143 C C . LEU A 1 157 ? 3.075 -10.401 -3.959 1.00 87.12 157 LEU A C 1
ATOM 1145 O O . LEU A 1 157 ? 4.271 -10.293 -4.177 1.00 87.12 157 LEU A O 1
ATOM 1149 N N . ALA A 1 158 ? 2.306 -11.241 -4.656 1.00 82.81 158 ALA A N 1
ATOM 1150 C CA . ALA A 1 158 ? 2.831 -12.051 -5.755 1.00 82.81 158 ALA A CA 1
ATOM 1151 C C . ALA A 1 158 ? 3.210 -11.207 -6.985 1.00 82.81 158 ALA A C 1
ATOM 1153 O O . ALA A 1 158 ? 4.213 -11.488 -7.636 1.00 82.81 158 ALA A O 1
ATOM 1154 N N . VAL A 1 159 ? 2.425 -10.171 -7.295 1.00 77.62 159 VAL A N 1
ATOM 1155 C CA . VAL A 1 159 ? 2.679 -9.248 -8.415 1.00 77.62 159 VAL A CA 1
ATOM 1156 C C . VAL A 1 159 ? 3.851 -8.314 -8.109 1.00 77.62 159 VAL A C 1
ATOM 1158 O O . VAL A 1 159 ? 4.684 -8.069 -8.978 1.00 77.62 159 VAL A O 1
ATOM 1161 N N . CYS A 1 160 ? 3.932 -7.823 -6.874 1.00 76.75 160 CYS A N 1
ATOM 1162 C CA . CYS A 1 160 ? 4.979 -6.920 -6.408 1.00 76.75 160 CYS A CA 1
ATOM 1163 C C . CYS A 1 160 ? 6.171 -7.654 -5.791 1.00 76.75 160 CYS A C 1
ATOM 1165 O O . CYS A 1 160 ? 7.087 -7.001 -5.297 1.00 76.75 160 CYS A O 1
ATOM 1167 N N . ALA A 1 161 ? 6.168 -8.990 -5.772 1.00 64.56 161 ALA A N 1
ATOM 1168 C CA . ALA A 1 161 ? 7.318 -9.749 -5.325 1.00 64.56 161 ALA A CA 1
ATOM 1169 C C . ALA A 1 161 ? 8.489 -9.427 -6.261 1.00 64.56 161 ALA A C 1
ATOM 1171 O O . ALA A 1 161 ? 8.336 -9.483 -7.489 1.00 64.56 161 ALA A O 1
ATOM 1172 N N . PRO A 1 162 ? 9.696 -9.207 -5.715 1.00 52.75 162 PRO A N 1
ATOM 1173 C CA . PRO A 1 162 ? 10.907 -9.464 -6.473 1.00 52.75 162 PRO A CA 1
ATOM 1174 C C . PRO A 1 162 ? 10.740 -10.858 -7.062 1.00 52.75 162 PRO A C 1
ATOM 1176 O O . PRO A 1 162 ? 10.462 -11.772 -6.293 1.00 52.75 162 PRO A O 1
ATOM 1179 N N . SER A 1 163 ? 10.842 -11.036 -8.381 1.00 42.75 163 SER A N 1
ATOM 1180 C CA . SER A 1 163 ? 10.748 -12.345 -9.032 1.00 42.75 163 SER A CA 1
ATOM 1181 C C . SER A 1 163 ? 11.695 -13.329 -8.337 1.00 42.75 163 SER A C 1
ATOM 1183 O O . SER A 1 163 ? 12.886 -13.400 -8.625 1.00 42.75 163 SER A O 1
ATOM 1185 N N . GLY A 1 164 ? 11.168 -14.047 -7.352 1.00 39.03 164 GLY A N 1
ATOM 1186 C CA . GLY A 1 164 ? 11.919 -14.846 -6.406 1.00 39.03 164 GLY A CA 1
ATOM 1187 C C . GLY A 1 164 ? 12.042 -16.262 -6.913 1.00 39.03 164 GLY A C 1
ATOM 1188 O O . GLY A 1 164 ? 11.703 -17.204 -6.209 1.00 39.03 164 GLY A O 1
ATOM 1189 N N . ARG A 1 165 ? 12.545 -16.422 -8.137 1.00 29.81 165 ARG A N 1
ATOM 1190 C CA . ARG A 1 165 ? 13.435 -17.547 -8.375 1.00 29.81 165 ARG A CA 1
ATOM 1191 C C . ARG A 1 165 ? 14.820 -16.994 -8.114 1.00 29.81 165 ARG A C 1
ATOM 1193 O O . ARG A 1 165 ? 15.285 -16.111 -8.830 1.00 29.81 165 ARG A O 1
ATOM 1200 N N . SER A 1 166 ? 15.474 -17.508 -7.083 1.00 38.47 166 SER A N 1
ATOM 1201 C CA . SER A 1 166 ? 16.916 -17.410 -6.884 1.00 38.47 166 SER A CA 1
ATOM 1202 C C . SER A 1 166 ? 17.663 -18.184 -7.985 1.00 38.47 166 SER A C 1
ATOM 1204 O O . SER A 1 166 ? 18.457 -19.066 -7.699 1.00 38.47 166 SER A O 1
ATOM 1206 N N . ASP A 1 167 ? 17.373 -17.839 -9.237 1.00 38.03 167 ASP A N 1
ATOM 1207 C CA . ASP A 1 167 ? 18.112 -18.144 -10.456 1.00 38.03 167 ASP A CA 1
ATOM 1208 C C . ASP A 1 167 ? 18.520 -16.805 -11.081 1.00 38.03 167 ASP A C 1
ATOM 1210 O O . ASP A 1 167 ? 18.451 -16.605 -12.291 1.00 38.03 167 ASP A O 1
ATOM 1214 N N . ARG A 1 168 ? 18.930 -15.831 -10.260 1.00 34.97 168 ARG A N 1
ATOM 1215 C CA . ARG A 1 168 ? 19.819 -14.801 -10.784 1.00 34.97 168 ARG A CA 1
ATOM 1216 C C . ARG A 1 168 ? 21.148 -15.532 -10.965 1.00 34.97 168 ARG A C 1
ATOM 1218 O O . ARG A 1 168 ? 21.740 -15.904 -9.947 1.00 34.97 168 ARG A O 1
ATOM 1225 N N . PRO A 1 169 ? 21.642 -15.769 -12.200 1.00 38.97 169 PRO A N 1
ATOM 1226 C CA . PRO A 1 169 ? 23.061 -16.050 -12.334 1.00 38.97 169 PRO A CA 1
ATOM 1227 C C . PRO A 1 169 ? 23.745 -14.889 -11.620 1.00 38.97 169 PRO A C 1
ATOM 1229 O O . PRO A 1 169 ? 23.291 -13.747 -11.776 1.00 38.97 169 PRO A O 1
ATOM 1232 N N . ALA A 1 170 ? 24.759 -15.170 -10.797 1.00 41.41 170 ALA A N 1
ATOM 1233 C CA . ALA A 1 170 ? 25.606 -14.125 -10.230 1.00 41.41 170 ALA A CA 1
ATOM 1234 C C . ALA A 1 170 ? 25.780 -13.034 -11.290 1.00 41.41 170 ALA A C 1
ATOM 1236 O O . ALA A 1 170 ? 26.029 -13.392 -12.449 1.00 41.41 170 ALA A O 1
ATOM 1237 N N . ALA A 1 171 ? 25.537 -11.760 -10.927 1.00 47.16 171 ALA A N 1
ATOM 1238 C CA . ALA A 1 171 ? 25.705 -10.640 -11.853 1.00 47.16 171 ALA A CA 1
ATOM 1239 C C . ALA A 1 171 ? 26.961 -10.941 -12.671 1.00 47.16 171 ALA A C 1
ATOM 1241 O O . ALA A 1 171 ? 27.983 -11.232 -12.032 1.00 47.16 171 ALA A O 1
ATOM 1242 N N . PRO A 1 172 ? 26.849 -11.079 -14.011 1.00 54.12 172 PRO A N 1
ATOM 1243 C CA . PRO A 1 172 ? 27.915 -11.679 -14.790 1.00 54.12 172 PRO A CA 1
ATOM 1244 C C . PRO A 1 172 ? 29.189 -10.958 -14.391 1.00 54.12 172 PRO A C 1
ATOM 1246 O O . PRO A 1 172 ? 29.205 -9.727 -14.366 1.00 54.12 172 PRO A O 1
ATOM 1249 N N . SER A 1 173 ? 30.215 -11.716 -13.983 1.00 68.62 173 SER A N 1
ATOM 1250 C CA . S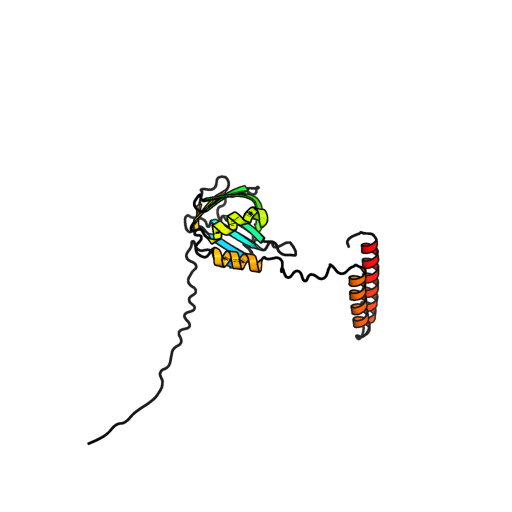ER A 1 173 ? 31.508 -11.109 -13.678 1.00 68.62 173 SER A CA 1
ATOM 1251 C C . SER A 1 173 ? 31.870 -10.180 -14.832 1.00 68.62 173 SER A C 1
ATOM 1253 O O . SER A 1 173 ? 31.427 -10.395 -15.962 1.00 68.62 173 SER A O 1
ATOM 1255 N N . CYS A 1 174 ? 32.656 -9.140 -14.599 1.00 73.56 174 CYS A N 1
ATOM 1256 C CA . CYS A 1 174 ? 32.931 -8.190 -15.677 1.00 73.56 174 CYS A CA 1
ATOM 1257 C C . CYS A 1 174 ? 33.549 -8.868 -16.915 1.00 73.56 174 CYS A C 1
ATOM 1259 O O . CYS A 1 174 ? 33.271 -8.469 -18.042 1.00 73.56 174 CYS A O 1
ATOM 1261 N N . ASP A 1 175 ? 34.231 -10.003 -16.728 1.00 74.19 175 ASP A N 1
ATOM 1262 C CA . ASP A 1 175 ? 34.676 -10.880 -17.815 1.00 74.19 175 ASP A CA 1
ATOM 1263 C C . ASP A 1 175 ? 33.532 -11.652 -18.520 1.00 74.19 175 ASP A C 1
ATOM 1265 O O . ASP A 1 175 ? 33.631 -11.991 -19.699 1.00 74.19 175 ASP A O 1
ATOM 1269 N N . ALA A 1 176 ? 32.439 -11.988 -17.834 1.00 74.31 176 ALA A N 1
ATOM 1270 C CA . ALA A 1 176 ? 31.231 -12.560 -18.430 1.00 74.31 176 ALA A CA 1
ATOM 1271 C C . ALA A 1 176 ? 30.384 -11.516 -19.186 1.00 74.31 176 ALA A C 1
ATOM 1273 O O . ALA A 1 176 ? 29.885 -11.845 -20.264 1.00 74.31 176 ALA A O 1
ATOM 1274 N N . GLU A 1 177 ? 30.273 -10.276 -18.691 1.00 76.56 177 GLU A N 1
ATOM 1275 C CA . GLU A 1 177 ? 29.620 -9.179 -19.429 1.00 76.56 177 GLU A CA 1
ATOM 1276 C C . GLU A 1 177 ? 30.424 -8.810 -20.685 1.00 76.56 177 GLU A C 1
ATOM 1278 O O . GLU A 1 177 ? 29.863 -8.737 -21.780 1.00 76.56 177 GLU A O 1
ATOM 1283 N N . TYR A 1 178 ? 31.749 -8.690 -20.556 1.00 80.06 178 TYR A N 1
ATOM 1284 C CA . TYR A 1 178 ? 32.656 -8.466 -21.682 1.00 80.06 178 TYR A CA 1
ATOM 1285 C C . TYR A 1 178 ? 32.489 -9.535 -22.770 1.00 80.06 178 TYR A C 1
ATOM 1287 O O . TYR A 1 178 ? 32.220 -9.216 -23.928 1.00 80.06 178 TYR A O 1
ATOM 1295 N N . ARG A 1 179 ? 32.545 -10.823 -22.398 1.00 82.81 179 ARG A N 1
ATOM 1296 C CA . ARG A 1 179 ? 32.362 -11.930 -23.351 1.00 82.81 179 ARG A CA 1
ATOM 1297 C C . ARG A 1 179 ? 30.988 -11.919 -24.024 1.00 82.81 179 ARG A C 1
ATOM 1299 O O . ARG A 1 179 ? 30.881 -12.367 -25.160 1.00 82.81 179 ARG A O 1
ATOM 1306 N N . ALA A 1 180 ? 29.938 -11.451 -23.350 1.00 79.50 180 ALA A N 1
ATOM 1307 C CA . ALA A 1 180 ? 28.609 -11.345 -23.950 1.00 79.50 180 ALA A CA 1
ATOM 1308 C C . ALA A 1 180 ? 28.547 -10.249 -25.021 1.00 79.50 180 ALA A C 1
ATOM 1310 O O . ALA A 1 180 ? 28.036 -10.499 -26.110 1.00 79.50 180 ALA A O 1
ATOM 1311 N N . ARG A 1 181 ? 29.128 -9.077 -24.746 1.00 78.50 181 ARG A N 1
ATOM 1312 C CA . ARG A 1 181 ? 29.180 -7.964 -25.705 1.00 78.50 181 ARG A CA 1
ATOM 1313 C C . ARG A 1 181 ? 30.091 -8.256 -26.897 1.00 78.50 181 ARG A C 1
ATOM 1315 O O . ARG A 1 181 ? 29.743 -7.905 -28.017 1.00 78.50 181 ARG A O 1
ATOM 1322 N N . VAL A 1 182 ? 31.204 -8.964 -26.690 1.00 83.62 182 VAL A N 1
ATOM 1323 C CA . VAL A 1 182 ? 32.079 -9.406 -27.792 1.00 83.62 182 VAL A CA 1
ATOM 1324 C C . VAL A 1 182 ? 31.356 -10.387 -28.722 1.00 83.62 182 VAL A C 1
ATOM 1326 O O . VAL A 1 182 ? 31.435 -10.223 -29.936 1.00 83.62 182 VAL A O 1
ATOM 1329 N N . ARG A 1 183 ? 30.581 -11.342 -28.184 1.00 86.12 183 ARG A N 1
ATOM 1330 C CA . ARG A 1 183 ? 29.762 -12.257 -29.006 1.00 86.12 183 ARG A CA 1
ATOM 1331 C C . ARG A 1 183 ? 28.693 -11.527 -29.818 1.00 86.12 183 ARG A C 1
ATOM 1333 O O . ARG A 1 183 ? 28.427 -11.888 -30.959 1.00 86.12 183 ARG A O 1
ATOM 1340 N N . GLU A 1 184 ? 28.077 -10.502 -29.239 1.00 76.44 184 GLU A N 1
ATOM 1341 C CA . GLU A 1 184 ? 27.091 -9.690 -29.955 1.00 76.44 184 GLU A CA 1
ATOM 1342 C C . GLU A 1 184 ? 27.748 -8.825 -31.039 1.00 76.44 184 GLU A C 1
ATOM 1344 O O . GLU A 1 184 ? 27.218 -8.709 -32.142 1.00 76.44 184 GLU A O 1
ATOM 1349 N N . ALA A 1 185 ? 28.950 -8.305 -30.786 1.00 75.75 185 ALA A N 1
ATOM 1350 C CA . ALA A 1 185 ? 29.733 -7.623 -31.806 1.00 75.75 185 ALA A CA 1
ATOM 1351 C C . ALA A 1 185 ? 30.122 -8.561 -32.958 1.00 75.75 185 ALA A C 1
ATOM 1353 O O . ALA A 1 185 ? 29.998 -8.182 -34.116 1.00 75.75 185 ALA A O 1
ATOM 1354 N N . GLU A 1 186 ? 30.531 -9.799 -32.670 1.00 84.56 186 GLU A N 1
ATOM 1355 C CA . GLU A 1 186 ? 30.776 -10.825 -33.695 1.00 84.56 186 GLU A CA 1
ATOM 1356 C C . GLU A 1 186 ? 29.516 -11.113 -34.520 1.00 84.56 186 GLU A C 1
ATOM 1358 O O . GLU A 1 186 ? 29.597 -11.226 -35.740 1.00 84.56 186 GLU A O 1
ATOM 1363 N N . ARG A 1 187 ? 28.336 -11.152 -33.887 1.00 84.56 187 ARG A N 1
ATOM 1364 C CA . ARG A 1 187 ? 27.054 -11.293 -34.591 1.00 84.56 187 ARG A CA 1
ATOM 1365 C C . ARG A 1 187 ? 26.782 -10.101 -35.514 1.00 84.56 187 ARG A C 1
ATOM 1367 O O . ARG A 1 187 ? 26.368 -10.301 -36.654 1.00 84.56 187 ARG A O 1
ATOM 1374 N N . LEU A 1 188 ? 27.038 -8.877 -35.055 1.00 79.06 188 LEU A N 1
ATOM 1375 C CA . LEU A 1 188 ? 26.892 -7.657 -35.857 1.00 79.06 188 LEU A CA 1
ATOM 1376 C C . LEU A 1 188 ? 27.911 -7.576 -37.003 1.00 79.06 188 LEU A C 1
ATOM 1378 O O . LEU A 1 188 ? 27.612 -7.014 -38.049 1.00 79.06 188 LEU A O 1
ATOM 1382 N N . ASP A 1 189 ? 29.081 -8.187 -36.858 1.00 84.00 189 ASP A N 1
ATOM 1383 C CA . ASP A 1 189 ? 30.098 -8.248 -37.914 1.00 84.00 189 ASP A CA 1
ATOM 1384 C C . ASP A 1 189 ? 29.618 -9.080 -39.121 1.00 84.00 189 ASP A C 1
ATOM 1386 O O . ASP A 1 189 ? 30.019 -8.848 -40.259 1.00 84.00 189 ASP A O 1
ATOM 1390 N N . THR A 1 190 ? 28.708 -10.035 -38.882 1.00 87.00 190 THR A N 1
ATOM 1391 C CA . THR A 1 190 ? 28.151 -10.910 -39.929 1.00 87.00 190 THR A CA 1
ATOM 1392 C C . THR A 1 190 ? 26.998 -10.296 -40.725 1.00 87.00 190 THR A C 1
ATOM 1394 O O . THR A 1 190 ? 26.602 -10.870 -41.742 1.00 87.00 190 THR A O 1
ATOM 1397 N N . VAL A 1 191 ? 26.446 -9.146 -40.307 1.00 85.31 191 VAL A N 1
ATOM 1398 C CA . VAL A 1 191 ? 25.326 -8.506 -41.019 1.00 85.31 191 VAL A CA 1
ATOM 1399 C C . VAL A 1 191 ? 25.804 -7.428 -42.005 1.00 85.31 191 VAL A C 1
ATOM 1401 O O . VAL A 1 191 ? 26.803 -6.748 -41.749 1.00 85.31 191 VAL A O 1
ATOM 1404 N N . PRO A 1 192 ? 25.096 -7.213 -43.134 1.00 80.19 192 PRO A N 1
ATOM 1405 C CA . PRO A 1 192 ? 25.444 -6.161 -44.088 1.00 80.19 192 PRO A CA 1
ATOM 1406 C C . PRO A 1 192 ? 25.488 -4.784 -43.414 1.00 80.19 192 PRO A C 1
ATOM 1408 O O . PRO A 1 192 ? 24.548 -4.401 -42.722 1.00 80.19 192 PRO A O 1
ATOM 1411 N N . ASN A 1 193 ? 26.577 -4.037 -43.624 1.00 81.62 193 ASN A N 1
ATOM 1412 C CA . ASN A 1 193 ? 26.864 -2.742 -42.982 1.00 81.62 193 ASN A CA 1
ATOM 1413 C C . ASN A 1 193 ? 27.008 -2.777 -41.444 1.00 81.62 193 ASN A C 1
ATOM 1415 O O . ASN A 1 193 ? 27.078 -1.722 -40.816 1.00 81.62 193 ASN A O 1
ATOM 1419 N N . GLY A 1 194 ? 27.101 -3.956 -40.823 1.00 77.25 194 GLY A N 1
ATOM 1420 C CA . GLY A 1 194 ? 27.195 -4.092 -39.367 1.00 77.25 194 GLY A CA 1
ATOM 1421 C C . GLY A 1 194 ? 28.597 -3.915 -38.779 1.00 77.25 194 GLY A C 1
ATOM 1422 O O . GLY A 1 194 ? 28.725 -3.753 -37.568 1.00 77.25 194 GLY A O 1
ATOM 1423 N N . ARG A 1 195 ? 29.647 -3.861 -39.611 1.00 83.94 195 ARG A N 1
ATOM 1424 C CA . ARG A 1 195 ? 31.050 -3.803 -39.154 1.00 83.94 195 ARG A CA 1
ATOM 1425 C C . ARG A 1 195 ? 31.355 -2.610 -38.240 1.00 83.94 195 ARG A C 1
ATOM 1427 O O . ARG A 1 195 ? 31.996 -2.773 -37.210 1.00 83.94 195 ARG A O 1
ATOM 1434 N N . LEU A 1 196 ? 30.854 -1.420 -38.576 1.00 81.00 196 LEU A N 1
ATOM 1435 C CA . LEU A 1 196 ? 31.032 -0.220 -37.743 1.00 81.00 196 LEU A CA 1
ATOM 1436 C C . LEU A 1 196 ? 30.317 -0.348 -36.387 1.00 81.00 196 LEU A C 1
ATOM 1438 O O . LEU A 1 196 ? 30.842 0.087 -35.364 1.00 81.00 196 LEU A O 1
ATOM 1442 N N . ALA A 1 197 ? 29.142 -0.984 -36.361 1.00 76.12 197 ALA A N 1
ATOM 1443 C CA . ALA A 1 197 ? 28.419 -1.258 -35.122 1.00 76.12 197 ALA A CA 1
ATOM 1444 C C . ALA A 1 197 ? 29.131 -2.327 -34.274 1.00 76.12 197 ALA A C 1
ATOM 1446 O O . ALA A 1 197 ? 29.195 -2.200 -33.052 1.00 76.12 197 ALA A O 1
ATOM 1447 N N . ALA A 1 198 ? 29.718 -3.341 -34.916 1.00 76.06 198 ALA A N 1
ATOM 1448 C CA . ALA A 1 198 ? 30.534 -4.362 -34.267 1.00 76.06 198 ALA A CA 1
ATOM 1449 C C . ALA A 1 198 ? 31.802 -3.769 -33.628 1.00 76.06 198 ALA A C 1
ATOM 1451 O O . ALA A 1 198 ? 32.096 -4.046 -32.466 1.00 76.06 198 ALA A O 1
ATOM 1452 N N . GLU A 1 199 ? 32.532 -2.915 -34.350 1.00 81.44 199 GLU A N 1
ATOM 1453 C CA . GLU A 1 199 ? 33.714 -2.215 -33.826 1.00 81.44 199 GLU A CA 1
ATOM 1454 C C . GLU A 1 199 ? 33.354 -1.310 -32.636 1.00 81.44 199 GLU A C 1
ATOM 1456 O O . GLU A 1 199 ? 34.002 -1.386 -31.590 1.00 81.44 199 GLU A O 1
ATOM 1461 N N . GLY A 1 200 ? 32.276 -0.524 -32.744 1.00 75.44 200 GLY A N 1
ATOM 1462 C CA . GLY A 1 200 ? 31.796 0.317 -31.642 1.00 75.44 200 GLY A CA 1
ATOM 1463 C C . GLY A 1 200 ? 31.411 -0.491 -30.399 1.00 75.44 200 GLY A C 1
ATOM 1464 O O . GLY A 1 200 ? 31.743 -0.111 -29.277 1.00 75.44 200 GLY A O 1
ATOM 1465 N N . MET A 1 201 ? 30.774 -1.647 -30.592 1.00 78.56 201 MET A N 1
ATOM 1466 C CA . MET A 1 201 ? 30.383 -2.527 -29.493 1.00 78.56 201 MET A CA 1
ATOM 1467 C C . MET A 1 201 ? 31.583 -3.219 -28.823 1.00 78.56 201 MET A C 1
ATOM 1469 O O . MET A 1 201 ? 31.571 -3.390 -27.603 1.00 78.56 201 MET A O 1
ATOM 1473 N N . ARG A 1 202 ? 32.639 -3.572 -29.574 1.00 84.12 202 ARG A N 1
ATOM 1474 C CA . ARG A 1 202 ? 33.893 -4.106 -29.001 1.00 84.12 202 ARG A CA 1
ATOM 1475 C C . ARG A 1 202 ? 34.588 -3.067 -28.117 1.00 84.12 202 ARG A C 1
ATOM 1477 O O . ARG A 1 202 ? 34.974 -3.389 -26.996 1.00 84.12 202 ARG A O 1
ATOM 1484 N N . LEU A 1 203 ? 34.679 -1.820 -28.582 1.00 79.38 203 LEU A N 1
ATOM 1485 C CA . LEU A 1 203 ? 35.304 -0.727 -27.828 1.00 79.38 203 LEU A CA 1
ATOM 1486 C C . LEU A 1 203 ? 34.523 -0.372 -26.551 1.00 79.38 203 LEU A C 1
ATOM 1488 O O . LEU A 1 203 ? 35.130 -0.206 -25.493 1.00 79.38 203 LEU A O 1
ATOM 1492 N N . ASP A 1 204 ? 33.187 -0.315 -26.614 1.00 79.19 204 ASP A N 1
ATOM 1493 C CA . ASP A 1 204 ? 32.337 -0.124 -25.423 1.00 79.19 204 ASP A CA 1
ATOM 1494 C C . ASP A 1 204 ? 32.526 -1.262 -24.406 1.00 79.19 204 ASP A C 1
ATOM 1496 O O . ASP A 1 204 ? 32.644 -1.015 -23.204 1.00 79.19 204 ASP A O 1
ATOM 1500 N N . ALA A 1 205 ? 32.628 -2.510 -24.875 1.00 79.31 205 ALA A N 1
ATOM 1501 C CA . ALA A 1 205 ? 32.865 -3.660 -24.008 1.00 79.31 205 ALA A CA 1
ATOM 1502 C C . ALA A 1 205 ? 34.217 -3.578 -23.276 1.00 79.31 205 ALA A C 1
ATOM 1504 O O . ALA A 1 205 ? 34.281 -3.860 -22.077 1.00 79.31 205 ALA A O 1
ATOM 1505 N N . GLU A 1 206 ? 35.289 -3.174 -23.964 1.00 81.81 206 GLU A N 1
ATOM 1506 C CA . GLU A 1 206 ? 36.620 -2.996 -23.366 1.00 81.81 206 GLU A CA 1
ATOM 1507 C C . GLU A 1 206 ? 36.658 -1.838 -22.364 1.00 81.81 206 GLU A C 1
ATOM 1509 O O . GLU A 1 206 ? 37.193 -1.988 -21.262 1.00 81.81 206 GLU A O 1
ATOM 1514 N N . ALA A 1 207 ? 36.045 -0.702 -22.704 1.00 77.00 207 ALA A N 1
ATOM 1515 C CA . ALA A 1 207 ? 35.956 0.448 -21.810 1.00 77.00 207 ALA A CA 1
ATOM 1516 C C . ALA A 1 207 ? 35.230 0.086 -20.504 1.00 77.00 207 ALA A C 1
ATOM 1518 O O . ALA A 1 207 ? 35.725 0.371 -19.411 1.00 77.00 207 ALA A O 1
ATOM 1519 N N . ARG A 1 208 ? 34.099 -0.621 -20.604 1.00 76.38 208 ARG A N 1
ATOM 1520 C CA . ARG A 1 208 ? 33.330 -1.102 -19.446 1.00 76.38 208 ARG A CA 1
ATOM 1521 C C . ARG A 1 208 ? 34.099 -2.118 -18.607 1.00 76.38 208 ARG A C 1
ATOM 1523 O O . ARG A 1 208 ? 34.058 -2.043 -17.380 1.00 76.38 208 ARG A O 1
ATOM 1530 N N . LEU A 1 209 ? 34.831 -3.037 -19.242 1.00 79.62 209 LEU A N 1
ATOM 1531 C CA . LEU A 1 209 ? 35.674 -4.001 -18.532 1.00 79.62 209 LEU A CA 1
ATOM 1532 C C . LEU A 1 209 ? 36.760 -3.291 -17.711 1.00 79.62 209 LEU A C 1
ATOM 1534 O O . LEU A 1 209 ? 36.984 -3.642 -16.551 1.00 79.62 209 LEU A O 1
ATOM 1538 N N . ASN A 1 210 ? 37.399 -2.272 -18.287 1.00 75.31 210 ASN A N 1
ATOM 1539 C CA . 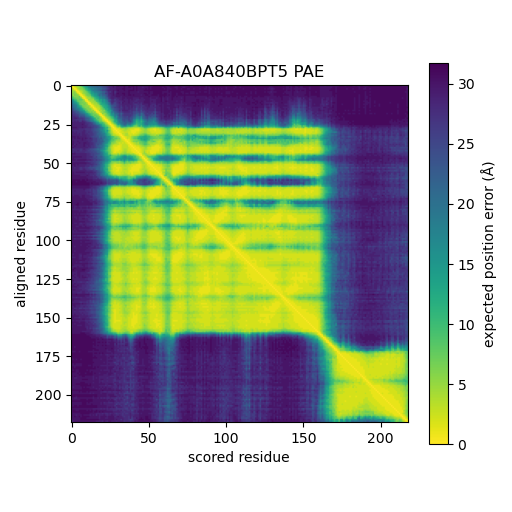ASN A 1 210 ? 38.431 -1.487 -17.612 1.00 75.31 210 ASN A CA 1
ATOM 1540 C C . ASN A 1 210 ? 37.865 -0.662 -16.448 1.00 75.31 210 ASN A C 1
ATOM 1542 O O . ASN A 1 210 ? 38.451 -0.666 -15.366 1.00 75.31 210 ASN A O 1
ATOM 1546 N N . LEU A 1 211 ? 36.704 -0.023 -16.630 1.00 72.44 211 LEU A N 1
ATOM 1547 C CA . LEU A 1 211 ? 36.010 0.711 -15.562 1.00 72.44 211 LEU A CA 1
ATOM 1548 C C . LEU A 1 211 ? 35.618 -0.210 -14.403 1.00 72.44 211 LEU A C 1
ATOM 1550 O O . LEU A 1 211 ? 35.900 0.095 -13.244 1.00 72.44 211 LEU A O 1
ATOM 1554 N N . CYS A 1 212 ? 35.072 -1.387 -14.715 1.00 74.12 212 CYS A N 1
ATOM 1555 C CA . CYS A 1 212 ? 34.739 -2.363 -13.690 1.00 74.12 212 CYS A CA 1
ATOM 1556 C C . CYS A 1 212 ? 35.979 -2.868 -12.931 1.00 74.12 212 CYS A C 1
ATOM 1558 O O . CYS A 1 212 ? 35.951 -2.954 -11.703 1.00 74.12 212 CYS A O 1
ATOM 1560 N N . ARG A 1 213 ? 37.087 -3.169 -13.625 1.00 74.75 213 ARG A N 1
ATOM 1561 C CA . ARG A 1 213 ? 38.348 -3.580 -12.973 1.00 74.75 213 ARG A CA 1
ATOM 1562 C C . ARG A 1 213 ? 38.932 -2.484 -12.081 1.00 74.75 213 ARG A C 1
ATOM 1564 O O . ARG A 1 213 ? 39.581 -2.801 -11.090 1.00 74.75 213 ARG A O 1
ATOM 1571 N N . ALA A 1 214 ? 38.668 -1.219 -12.398 1.00 72.19 214 ALA A N 1
ATOM 1572 C CA . ALA A 1 214 ? 39.035 -0.071 -11.574 1.00 72.19 214 ALA A CA 1
ATOM 1573 C C . ALA A 1 214 ? 38.077 0.174 -10.387 1.00 72.19 214 ALA A C 1
ATOM 1575 O O . ALA A 1 214 ? 38.293 1.108 -9.618 1.00 72.19 214 ALA A O 1
ATOM 1576 N N . GLY A 1 215 ? 37.020 -0.632 -10.222 1.00 59.41 215 GLY A N 1
ATOM 1577 C CA . GLY A 1 215 ? 36.021 -0.467 -9.160 1.00 59.41 215 GLY A CA 1
ATOM 1578 C C . GLY A 1 215 ? 35.063 0.711 -9.375 1.00 59.41 215 GLY A C 1
ATOM 1579 O O . GLY A 1 215 ? 34.274 1.030 -8.487 1.00 59.41 215 GLY A O 1
ATOM 1580 N N . VAL A 1 216 ? 35.107 1.345 -10.548 1.00 54.56 216 VAL A N 1
ATOM 1581 C CA . VAL A 1 216 ? 34.213 2.438 -10.931 1.00 54.56 216 VAL A CA 1
ATOM 1582 C C . VAL A 1 216 ? 32.998 1.809 -11.602 1.00 54.56 216 VAL A C 1
ATOM 1584 O O . VAL A 1 216 ? 33.108 1.256 -12.696 1.00 54.56 216 VAL A O 1
ATOM 1587 N N . ARG A 1 217 ? 31.839 1.833 -10.930 1.00 52.78 217 ARG A N 1
ATOM 1588 C CA . ARG A 1 217 ? 30.586 1.389 -11.556 1.00 52.78 217 ARG A CA 1
ATOM 1589 C C . ARG A 1 217 ? 30.227 2.388 -12.670 1.00 52.78 217 ARG A C 1
ATOM 1591 O O . ARG A 1 217 ? 30.100 3.567 -12.342 1.00 52.78 217 ARG A O 1
ATOM 1598 N N . PRO A 1 218 ? 30.135 1.949 -13.939 1.00 48.16 218 PRO A N 1
ATOM 1599 C CA . PRO A 1 218 ? 29.691 2.800 -15.037 1.00 48.16 218 PRO A CA 1
ATOM 1600 C C . PRO A 1 218 ? 28.207 3.159 -14.921 1.00 48.16 218 PRO A C 1
ATOM 1602 O O . PRO A 1 218 ? 27.457 2.392 -14.271 1.00 48.16 218 PRO A O 1
#

Sequence (218 aa):
MARATSNGGSLVLLAVLIWSTTPALAGDWFAVSDDVLGWGTAACSADGDAARCFGLRCKADNPPPGAEWFLFVDDAGLVDAPLQVNLSVEGRIDATFSMSPVTLGGYLQHVTPLDLPGHSDFLDALQAGQRLRVTAGDLPAFSLALAGSRAELTRALAVCAPSGRSDRPAAPSCDAEYRARVREAERLDTVPNGRLAAEGMRLDAEARLNLCRAGVRP

Mean predicted aligned error: 16.9 Å